Protein AF-A0A645FZ88-F1 (afdb_monomer)

pLDDT: mean 91.97, std 8.49, range [57.81, 98.81]

InterPro domains:
  IPR011055 Duplicated hybrid motif [G3DSA:2.70.70.10] (7-169)
  IPR011055 Duplicated hybrid motif [SSF51261] (38-166)
  IPR016047 M23ase, beta-sheet core domain [PF01551] (67-163)
  IPR050570 Bacterial cell wall metabolism enzyme [PTHR21666] (37-167)

Foldseek 3Di:
DPPVVVVVVVVVVVVVVVVLVVVLVVLVPDLVSLLFLFADQFPPAALVQWAAWFAWAQEPPPRDTDGQQFTKGADDFFTFTWRSHWFFFADWDAPFAADQGTKTWTDGPQQKIKIKTQFDFAPDDHGDTHGHGDGGTTFHRGYQFQHTIIGMWIDGNRDTDTVLVRHSSPDDPVSSVSSVCNNHVRRHDRD

Sequence (191 aa):
MTASKVKNAETLLVEQNTKIEAIKNVLRSNPTVKSIPSILPVKGLDVSQTGAGVGKRIHPFFKTSVEHTGLDLLASLGAQVVATADGVVQDITKTGDKGRGNVLTIAHQNGYITKYAHLGDILVRKGQPVKQGAIVARVGNSGLSFAPHLHYEVLHNGDIMDPVDYFFADLSPEEYREMKVIAMSSGQSLD

Structure (mmCIF, N/CA/C/O backbone):
data_AF-A0A645FZ88-F1
#
_entry.id   AF-A0A645FZ88-F1
#
loop_
_atom_site.group_PDB
_atom_site.id
_atom_site.type_symbol
_atom_site.label_atom_id
_atom_site.label_alt_id
_atom_site.label_comp_id
_atom_site.label_asym_id
_atom_site.label_entity_id
_atom_site.label_seq_id
_atom_site.pdbx_PDB_ins_code
_atom_site.Cartn_x
_atom_site.Cartn_y
_atom_site.Cartn_z
_atom_site.occupancy
_atom_site.B_iso_or_equiv
_atom_site.auth_seq_id
_atom_site.auth_comp_id
_atom_site.auth_asym_id
_atom_site.auth_atom_id
_atom_site.pdbx_PDB_model_num
ATOM 1 N N . MET A 1 1 ? 3.631 32.772 36.615 1.00 57.81 1 MET A N 1
ATOM 2 C CA . MET A 1 1 ? 2.604 32.827 35.540 1.00 57.81 1 MET A CA 1
ATOM 3 C C . MET A 1 1 ? 2.775 31.756 34.458 1.00 57.81 1 MET A C 1
ATOM 5 O O . MET A 1 1 ? 1.799 31.448 33.789 1.00 57.81 1 MET A O 1
ATOM 9 N N . THR A 1 2 ? 3.959 31.167 34.281 1.00 66.44 2 THR A N 1
ATOM 10 C CA . THR A 1 2 ? 4.267 30.178 33.230 1.00 66.44 2 THR A CA 1
ATOM 11 C C . THR A 1 2 ? 3.746 28.766 33.526 1.00 66.44 2 THR A C 1
ATOM 13 O O . THR A 1 2 ? 3.070 28.196 32.680 1.00 66.44 2 THR A O 1
ATOM 16 N N . ALA A 1 3 ? 3.936 28.234 34.738 1.00 68.44 3 ALA A N 1
ATOM 17 C CA . ALA A 1 3 ? 3.552 26.850 35.068 1.00 68.44 3 ALA A CA 1
ATOM 18 C C . ALA A 1 3 ? 2.036 26.558 34.968 1.00 68.44 3 ALA A C 1
ATOM 20 O O . ALA A 1 3 ? 1.636 25.500 34.498 1.00 68.44 3 ALA A O 1
ATOM 21 N N . SER A 1 4 ? 1.182 27.512 35.357 1.00 73.00 4 SER A N 1
ATOM 22 C CA . SER A 1 4 ? -0.283 27.349 35.287 1.00 73.00 4 SER A CA 1
ATOM 23 C C . SER A 1 4 ? -0.810 27.387 33.843 1.00 73.00 4 SER A C 1
ATOM 25 O O . SER A 1 4 ? -1.708 26.630 33.483 1.00 73.00 4 SER A O 1
ATOM 27 N N . LYS A 1 5 ? -0.192 28.202 32.973 1.00 75.06 5 LYS A N 1
ATOM 28 C CA . LYS A 1 5 ? -0.512 28.223 31.536 1.00 75.06 5 LYS A CA 1
ATOM 29 C C . LYS A 1 5 ? -0.100 26.924 30.841 1.00 75.06 5 LYS A C 1
ATOM 31 O O . LYS A 1 5 ? -0.868 26.424 30.028 1.00 75.06 5 LYS A O 1
ATOM 36 N N . VAL A 1 6 ? 1.065 26.373 31.194 1.00 77.69 6 VAL A N 1
ATOM 37 C CA . VAL A 1 6 ? 1.537 25.076 30.678 1.00 77.69 6 VAL A CA 1
ATOM 38 C C . VAL A 1 6 ? 0.597 23.950 31.114 1.00 77.69 6 VAL A C 1
ATOM 40 O O . VAL A 1 6 ? 0.096 23.229 30.263 1.00 77.69 6 VAL A O 1
ATOM 43 N N . LYS A 1 7 ? 0.235 23.878 32.401 1.00 79.06 7 LYS A N 1
ATOM 44 C CA . LYS A 1 7 ? -0.691 22.856 32.916 1.00 79.06 7 LYS A CA 1
ATOM 45 C C . LYS A 1 7 ? -2.085 22.926 32.277 1.00 79.06 7 LYS A C 1
ATOM 47 O O . LYS A 1 7 ? -2.692 21.897 31.983 1.00 79.06 7 LYS A O 1
ATOM 52 N N . ASN A 1 8 ? -2.591 24.136 32.025 1.00 84.56 8 ASN A N 1
ATOM 53 C CA . ASN A 1 8 ? -3.844 24.315 31.290 1.00 84.56 8 ASN A CA 1
ATOM 54 C C . ASN A 1 8 ? -3.715 23.849 29.833 1.00 84.56 8 ASN A C 1
ATOM 56 O O . ASN A 1 8 ? -4.608 23.162 29.350 1.00 84.56 8 ASN A O 1
ATOM 60 N N . ALA A 1 9 ? -2.613 24.173 29.149 1.00 79.62 9 ALA A N 1
ATOM 61 C CA . ALA A 1 9 ? -2.367 23.717 27.781 1.00 79.62 9 ALA A CA 1
ATOM 62 C C . ALA A 1 9 ? -2.253 22.185 27.687 1.00 79.62 9 ALA A C 1
ATOM 64 O O . ALA A 1 9 ? -2.857 21.590 26.801 1.00 79.62 9 ALA A O 1
ATOM 65 N N . GLU A 1 10 ? -1.560 21.543 28.631 1.00 84.31 10 GLU A N 1
ATOM 66 C CA . GLU A 1 10 ? -1.483 20.079 28.738 1.00 84.31 10 GLU A CA 1
ATOM 67 C C . GLU A 1 10 ? -2.869 19.458 28.939 1.00 84.31 10 GLU A C 1
ATOM 69 O O . GLU A 1 10 ? -3.223 18.491 28.271 1.00 84.31 10 GLU A O 1
ATOM 74 N N . THR A 1 11 ? -3.691 20.051 29.809 1.00 85.50 11 THR A N 1
ATOM 75 C CA . THR A 1 11 ? -5.058 19.573 30.067 1.00 85.50 11 THR A CA 1
ATOM 76 C C . THR A 1 11 ? -5.935 19.688 28.815 1.00 85.50 11 THR A C 1
ATOM 78 O O . THR A 1 11 ? -6.632 18.739 28.460 1.00 85.50 11 THR A O 1
ATOM 81 N N . LEU A 1 12 ? -5.857 20.820 28.105 1.00 83.56 12 LEU A N 1
ATOM 82 C CA . LEU A 1 12 ? -6.545 21.035 26.828 1.00 83.56 12 LEU A CA 1
ATOM 83 C C . LEU A 1 12 ? -6.092 20.036 25.754 1.00 83.56 12 LEU A C 1
ATOM 85 O O . LEU A 1 12 ? -6.932 19.512 25.024 1.00 83.56 12 LEU A O 1
ATOM 89 N N . LEU A 1 13 ? -4.792 19.742 25.676 1.00 81.50 13 LEU A N 1
ATOM 90 C CA . LEU A 1 13 ? -4.239 18.774 24.729 1.00 81.50 13 LEU A CA 1
ATOM 91 C C . LEU A 1 13 ? -4.740 17.351 25.020 1.00 81.50 13 LEU A C 1
ATOM 93 O O . LEU A 1 13 ? -5.161 16.645 24.106 1.00 81.50 13 LEU A O 1
ATOM 97 N N . VAL A 1 14 ? -4.759 16.944 26.293 1.00 83.88 14 VAL A N 1
ATOM 98 C CA . VAL A 1 14 ? -5.304 15.644 26.718 1.00 83.88 14 VAL A CA 1
ATOM 99 C C . VAL A 1 14 ? -6.791 15.535 26.369 1.00 83.88 14 VAL A C 1
ATOM 101 O O . VAL A 1 14 ? -7.229 14.514 25.832 1.00 83.88 14 VAL A O 1
ATOM 104 N N . GLU A 1 15 ? -7.573 16.588 26.613 1.00 83.50 15 GLU A N 1
ATOM 105 C CA . GLU A 1 15 ? -8.999 16.608 26.283 1.00 83.50 15 GLU A CA 1
ATOM 106 C C . GLU A 1 15 ? -9.238 16.527 24.764 1.00 83.50 15 GLU A C 1
ATOM 108 O O . GLU A 1 15 ? -10.113 15.788 24.307 1.00 83.50 15 GLU A O 1
ATOM 113 N N . GLN A 1 16 ? -8.432 17.234 23.964 1.00 82.19 16 GLN A N 1
ATOM 114 C CA . GLN A 1 16 ? -8.477 17.164 22.502 1.00 82.19 16 GLN A CA 1
ATOM 115 C C . GLN A 1 16 ? -8.132 15.767 21.980 1.00 82.19 16 GLN A C 1
ATOM 117 O O . GLN A 1 16 ? -8.892 15.221 21.179 1.00 82.19 16 GLN A O 1
ATOM 122 N N . ASN A 1 17 ? -7.051 15.156 22.468 1.00 81.75 17 ASN A N 1
ATOM 123 C CA . ASN A 1 17 ? -6.653 13.803 22.073 1.00 81.75 17 ASN A CA 1
ATOM 124 C C . ASN A 1 17 ? -7.740 12.776 22.418 1.00 81.75 17 ASN A C 1
ATOM 126 O O . ASN A 1 17 ? -8.059 11.909 21.608 1.00 81.75 17 ASN A O 1
ATOM 130 N N . THR A 1 18 ? -8.391 12.932 23.574 1.00 82.56 18 THR A N 1
ATOM 131 C CA . THR A 1 18 ? -9.506 12.065 23.984 1.00 82.56 18 THR A CA 1
ATOM 132 C C . THR A 1 18 ? -10.702 12.188 23.031 1.00 82.56 18 THR A C 1
ATOM 134 O O . THR A 1 18 ? -11.292 11.181 22.635 1.00 82.56 18 THR A O 1
ATOM 137 N N . LYS A 1 19 ? -11.048 13.412 22.605 1.00 82.50 19 LYS A N 1
ATOM 138 C CA . LYS A 1 19 ? -12.114 13.652 21.614 1.00 82.50 19 LYS A CA 1
ATOM 139 C C . LYS A 1 19 ? -11.762 13.069 20.243 1.00 82.50 19 LYS A C 1
ATOM 141 O O . LYS A 1 19 ? -12.632 12.484 19.602 1.00 82.50 19 LYS A O 1
ATOM 146 N N . ILE A 1 20 ? -10.506 13.190 19.810 1.00 81.00 20 ILE A N 1
ATOM 147 C CA . ILE A 1 20 ? -10.019 12.609 18.550 1.00 81.00 20 ILE A CA 1
ATOM 148 C C . ILE A 1 20 ? -10.151 11.086 18.575 1.00 81.00 20 ILE A C 1
ATOM 150 O O . ILE A 1 20 ? -10.697 10.513 17.635 1.00 81.00 20 ILE A O 1
ATOM 154 N N . GLU A 1 21 ? -9.733 10.428 19.655 1.00 79.88 21 GLU A N 1
ATOM 155 C CA . GLU A 1 21 ? -9.858 8.972 19.769 1.00 79.88 21 GLU A CA 1
ATOM 156 C C . GLU A 1 21 ? -11.321 8.510 19.795 1.00 79.88 21 GLU A C 1
ATOM 158 O O . GLU A 1 21 ? -11.672 7.517 19.154 1.00 79.88 21 GLU A O 1
ATOM 163 N N . ALA A 1 22 ? -12.217 9.260 20.444 1.00 76.00 22 ALA A N 1
ATOM 164 C CA . ALA A 1 22 ? -13.652 8.981 20.385 1.00 76.00 22 ALA A CA 1
ATOM 165 C C . ALA A 1 22 ? -14.196 9.067 18.945 1.00 76.00 22 ALA A C 1
ATOM 167 O O . ALA A 1 22 ? -14.918 8.169 18.507 1.00 76.00 22 ALA A O 1
ATOM 168 N N . ILE A 1 23 ? -13.804 10.095 18.184 1.00 77.19 23 ILE A N 1
ATOM 169 C CA . ILE A 1 23 ? -14.184 10.250 16.771 1.00 77.19 23 ILE A CA 1
ATOM 170 C C . ILE A 1 23 ? -13.623 9.099 15.933 1.00 77.19 23 ILE A C 1
ATOM 172 O O . ILE A 1 23 ? -14.374 8.481 15.180 1.00 77.19 23 ILE A O 1
ATOM 176 N N . LYS A 1 24 ? -12.341 8.749 16.094 1.00 74.44 24 LYS A N 1
ATOM 177 C CA . LYS A 1 24 ? -11.730 7.611 15.393 1.00 74.44 24 LYS A CA 1
ATOM 178 C C . LYS A 1 24 ? -12.480 6.313 15.669 1.00 74.44 24 LYS A C 1
ATOM 180 O O . LYS A 1 24 ? -12.722 5.547 14.744 1.00 74.44 24 LYS A O 1
ATOM 185 N N . ASN A 1 25 ? -12.905 6.070 16.906 1.00 73.44 25 ASN A N 1
ATOM 186 C CA . ASN A 1 25 ? -13.661 4.866 17.258 1.00 73.44 25 ASN A CA 1
ATOM 187 C C . ASN A 1 25 ? -15.059 4.834 16.620 1.00 73.44 25 ASN A C 1
ATOM 189 O O . ASN A 1 25 ? -15.491 3.787 16.126 1.00 73.44 25 ASN A O 1
ATOM 193 N N . VAL A 1 26 ? -15.751 5.975 16.557 1.00 72.12 26 VAL A N 1
ATOM 194 C CA . VAL A 1 26 ? -17.025 6.097 15.828 1.00 72.12 26 VAL A CA 1
ATOM 195 C C . VAL A 1 26 ? -16.818 5.876 14.327 1.00 72.12 26 VAL A C 1
ATOM 197 O O . VAL A 1 26 ? -17.586 5.153 13.697 1.00 72.12 26 VAL A O 1
ATOM 200 N N . LEU A 1 27 ? -15.746 6.424 13.752 1.00 71.31 27 LEU A N 1
ATOM 201 C CA . LEU A 1 27 ? -15.404 6.212 12.348 1.00 71.31 27 LEU A CA 1
ATOM 202 C C . LEU A 1 27 ? -15.089 4.734 12.075 1.00 71.31 27 LEU A C 1
ATOM 204 O O . LEU A 1 27 ? -15.717 4.139 11.211 1.00 71.31 27 LEU A O 1
ATOM 208 N N . ARG A 1 28 ? -14.223 4.088 12.864 1.00 69.62 28 ARG A N 1
ATOM 209 C CA . ARG A 1 28 ? -13.867 2.658 12.723 1.00 69.62 28 ARG A CA 1
ATOM 210 C C . ARG A 1 28 ? -15.072 1.710 12.836 1.00 69.62 28 ARG A C 1
ATOM 212 O O . ARG A 1 28 ? -15.062 0.625 12.251 1.00 69.62 28 ARG A O 1
ATOM 219 N N . SER A 1 29 ? -16.097 2.085 13.603 1.00 68.56 29 SER A N 1
ATOM 220 C CA . SER A 1 29 ? -17.327 1.293 13.767 1.00 68.56 29 SER A CA 1
ATOM 221 C C . SER A 1 29 ? -18.371 1.545 12.673 1.00 68.56 29 SER A C 1
ATOM 223 O O . SER A 1 29 ? -19.296 0.744 12.529 1.00 68.56 29 SER A O 1
ATOM 225 N N . ASN A 1 30 ? -18.204 2.586 11.853 1.00 71.56 30 ASN A N 1
ATOM 226 C CA . ASN A 1 30 ? -19.090 2.885 10.736 1.00 71.56 30 ASN A CA 1
ATOM 227 C C . ASN A 1 30 ? -18.755 1.994 9.513 1.00 71.56 30 ASN A C 1
ATOM 229 O O . ASN A 1 30 ? -17.635 2.056 8.998 1.00 71.56 30 ASN A O 1
ATOM 233 N N . PRO A 1 31 ? -19.708 1.191 8.996 1.00 66.12 31 PRO A N 1
ATOM 234 C CA . PRO A 1 31 ? -19.483 0.303 7.851 1.00 66.12 31 PRO A CA 1
ATOM 235 C C . PRO A 1 31 ? -18.962 1.025 6.603 1.00 66.12 31 PRO A C 1
ATOM 237 O O . PRO A 1 31 ? -18.145 0.474 5.870 1.00 66.12 31 PRO A O 1
ATOM 240 N N . THR A 1 32 ? -19.386 2.272 6.387 1.00 70.56 32 THR A N 1
ATOM 241 C CA . THR A 1 32 ? -18.959 3.087 5.246 1.00 70.56 32 THR A CA 1
ATOM 242 C C . THR A 1 32 ? -17.478 3.448 5.346 1.00 70.56 32 THR A C 1
ATOM 244 O O . THR A 1 32 ? -16.776 3.454 4.340 1.00 70.56 32 THR A O 1
ATOM 247 N N . VAL A 1 33 ? -16.954 3.669 6.553 1.00 75.25 33 VAL A N 1
ATOM 248 C CA . VAL A 1 33 ? -15.533 3.991 6.768 1.00 75.25 33 VAL A CA 1
ATOM 249 C C . VAL A 1 33 ? -14.647 2.763 6.581 1.00 75.25 33 VAL A C 1
ATOM 251 O O . VAL A 1 33 ? -13.535 2.896 6.085 1.00 75.25 33 VAL A O 1
ATOM 254 N N . LYS A 1 34 ? -15.146 1.554 6.871 1.00 80.81 34 LYS A N 1
ATOM 255 C CA . LYS A 1 34 ? -14.403 0.308 6.599 1.00 80.81 34 LYS A CA 1
ATOM 256 C C . LYS A 1 34 ? -14.143 0.056 5.113 1.00 80.81 34 LYS A C 1
ATOM 258 O O . LYS A 1 34 ? -13.317 -0.791 4.787 1.00 80.81 34 LYS A O 1
ATOM 263 N N . SER A 1 35 ? -14.833 0.772 4.223 1.00 81.50 35 SER A N 1
ATOM 264 C CA . SER A 1 35 ? -14.555 0.758 2.781 1.00 81.50 35 SER A CA 1
ATOM 265 C C . SER A 1 35 ? -13.483 1.759 2.340 1.00 81.50 35 SER A C 1
ATOM 267 O O . SER A 1 35 ? -12.995 1.664 1.217 1.00 81.50 35 SER A O 1
ATOM 269 N N . ILE A 1 36 ? -13.113 2.701 3.211 1.00 89.94 36 ILE A N 1
ATOM 270 C CA . ILE A 1 36 ? -12.073 3.698 2.957 1.00 89.94 36 ILE A CA 1
ATOM 271 C C . ILE A 1 36 ? -10.735 3.093 3.396 1.00 89.94 36 ILE A C 1
ATOM 273 O O . ILE A 1 36 ? -10.653 2.613 4.534 1.00 89.94 36 ILE A O 1
ATOM 277 N N . PRO A 1 37 ? -9.693 3.111 2.543 1.00 93.62 37 PRO A N 1
ATOM 278 C CA . PRO A 1 37 ? -8.395 2.493 2.819 1.00 93.62 37 PRO A CA 1
ATOM 279 C C . PRO A 1 37 ? -7.601 3.273 3.880 1.00 93.62 37 PRO A C 1
ATOM 281 O O . PRO A 1 37 ? -6.628 3.950 3.576 1.00 93.62 37 PRO A O 1
ATOM 284 N N . SER A 1 38 ? -8.059 3.206 5.129 1.00 91.25 38 SER A N 1
ATOM 285 C CA . SER A 1 38 ? -7.798 4.222 6.158 1.00 91.25 38 SER A CA 1
ATOM 286 C C . SER A 1 38 ? -6.721 3.870 7.187 1.00 91.25 38 SER A C 1
ATOM 288 O O . SER A 1 38 ? -6.394 4.685 8.051 1.00 91.25 38 SER A O 1
ATOM 290 N N . ILE A 1 39 ? -6.175 2.659 7.099 1.00 93.69 39 ILE A N 1
ATOM 291 C CA . ILE A 1 39 ? -5.107 2.145 7.966 1.00 93.69 39 ILE A CA 1
ATOM 292 C C . ILE A 1 39 ? -3.808 1.993 7.170 1.00 93.69 39 ILE A C 1
ATOM 294 O O . ILE A 1 39 ? -3.840 1.920 5.938 1.00 93.69 39 ILE A O 1
ATOM 298 N N . LEU A 1 40 ? -2.676 1.891 7.860 1.00 97.06 40 LEU A N 1
ATOM 299 C CA . LEU A 1 40 ? -1.388 1.638 7.226 1.00 97.06 40 LEU A CA 1
ATOM 300 C C . LEU A 1 40 ? -1.364 0.238 6.588 1.00 97.06 40 LEU A C 1
ATOM 302 O O . LEU A 1 40 ? -1.806 -0.740 7.199 1.00 97.06 40 LEU A O 1
ATOM 306 N N . PRO A 1 41 ? -0.821 0.097 5.366 1.00 98.06 41 PRO A N 1
ATOM 307 C CA . PRO A 1 41 ? -0.801 -1.179 4.654 1.00 98.06 41 PRO A CA 1
ATOM 308 C C . PRO A 1 41 ? 0.284 -2.139 5.162 1.00 98.06 41 PRO A C 1
ATOM 310 O O . PRO A 1 41 ? 0.266 -3.311 4.794 1.00 98.06 41 PRO A O 1
ATOM 313 N N . VAL A 1 42 ? 1.219 -1.679 6.002 1.00 98.19 42 VAL A N 1
ATOM 314 C CA . VAL A 1 42 ? 2.268 -2.500 6.625 1.00 98.19 42 VAL A CA 1
ATOM 315 C C . VAL A 1 42 ? 2.077 -2.488 8.137 1.00 98.19 42 VAL A C 1
ATOM 317 O O . VAL A 1 42 ? 2.016 -1.433 8.766 1.00 98.19 42 VAL A O 1
ATOM 320 N N . LYS A 1 43 ? 1.981 -3.674 8.740 1.00 96.31 43 LYS A N 1
ATOM 321 C CA . LYS A 1 43 ? 1.713 -3.801 10.175 1.00 96.31 43 LYS A CA 1
ATOM 322 C C . LYS A 1 43 ? 2.915 -3.342 11.006 1.00 96.31 43 LYS A C 1
ATOM 324 O O . LYS A 1 43 ? 3.999 -3.898 10.862 1.00 96.31 43 LYS A O 1
ATOM 329 N N . GLY A 1 44 ? 2.681 -2.411 11.933 1.00 94.12 44 GLY A N 1
ATOM 330 C CA . GLY A 1 44 ? 3.711 -1.907 12.849 1.00 94.12 44 GLY A CA 1
ATOM 331 C C . GLY A 1 44 ? 4.753 -1.011 12.177 1.00 94.12 44 GLY A C 1
ATOM 332 O O . GLY A 1 44 ? 5.874 -0.937 12.665 1.00 94.12 44 GLY A O 1
ATOM 333 N N . LEU A 1 45 ? 4.397 -0.393 11.048 1.00 95.81 45 LEU A N 1
ATOM 334 C CA . LEU A 1 45 ? 5.239 0.572 10.351 1.00 95.81 45 LEU A CA 1
ATOM 335 C C . LEU A 1 45 ? 5.408 1.844 11.195 1.00 95.81 45 LEU A C 1
ATOM 337 O O . LEU A 1 45 ? 4.419 2.420 11.645 1.00 95.81 45 LEU A O 1
ATOM 341 N N . ASP A 1 46 ? 6.650 2.284 11.359 1.00 95.75 46 ASP A N 1
ATOM 342 C CA . ASP A 1 46 ? 6.989 3.581 11.936 1.00 95.75 46 ASP A CA 1
ATOM 343 C C . ASP A 1 46 ? 6.948 4.684 10.864 1.00 95.75 46 ASP A C 1
ATOM 345 O O . ASP A 1 46 ? 7.297 4.456 9.704 1.00 95.75 46 ASP A O 1
ATOM 349 N N . VAL A 1 47 ? 6.544 5.899 11.238 1.00 94.62 47 VAL A N 1
ATOM 350 C CA . VAL A 1 47 ? 6.426 7.033 10.305 1.00 94.62 47 VAL A CA 1
ATOM 351 C C . VAL A 1 47 ? 7.754 7.370 9.624 1.00 94.62 47 VAL A C 1
ATOM 353 O O . VAL A 1 47 ? 7.759 7.729 8.444 1.00 94.62 47 VAL A O 1
ATOM 356 N N . SER A 1 48 ? 8.884 7.186 10.309 1.00 95.75 48 SER A N 1
ATOM 357 C CA . SER A 1 48 ? 10.224 7.398 9.745 1.00 95.75 48 SER A CA 1
ATOM 358 C C . SER A 1 48 ? 10.554 6.462 8.576 1.00 95.75 48 SER A C 1
ATOM 360 O O . SER A 1 48 ? 11.484 6.726 7.817 1.00 95.75 48 SER A O 1
ATOM 362 N N . GLN A 1 49 ? 9.777 5.390 8.391 1.00 96.88 49 GLN A N 1
ATOM 363 C CA . GLN A 1 49 ? 9.897 4.455 7.273 1.00 96.88 49 GLN A CA 1
ATOM 364 C C . GLN A 1 49 ? 9.117 4.897 6.025 1.00 96.88 49 GLN A C 1
ATOM 366 O O . GLN A 1 49 ? 9.035 4.155 5.045 1.00 96.88 49 GLN A O 1
ATOM 371 N N . THR A 1 50 ? 8.526 6.089 6.043 1.00 97.50 50 THR A N 1
ATOM 372 C CA . THR A 1 50 ? 7.868 6.677 4.874 1.00 97.50 50 THR A CA 1
ATOM 373 C C . THR A 1 50 ? 8.911 7.073 3.827 1.00 97.50 50 THR A C 1
ATOM 375 O O . THR A 1 50 ? 9.922 7.692 4.147 1.00 97.50 50 THR A O 1
ATOM 378 N N . GLY A 1 51 ? 8.672 6.714 2.570 1.00 97.00 51 GLY A N 1
ATOM 379 C CA . GLY A 1 51 ? 9.462 7.115 1.408 1.00 97.00 51 GLY A CA 1
ATOM 380 C C . GLY A 1 51 ? 8.733 8.146 0.548 1.00 97.00 51 GLY A C 1
ATOM 381 O O . GLY A 1 51 ? 7.961 8.961 1.048 1.00 97.00 51 GLY A O 1
ATOM 382 N N . ALA A 1 52 ? 8.987 8.138 -0.761 1.00 96.81 52 ALA A N 1
ATOM 383 C CA . ALA A 1 52 ? 8.377 9.089 -1.686 1.00 96.81 52 ALA A CA 1
ATOM 384 C C . ALA A 1 52 ? 6.867 8.869 -1.845 1.00 96.81 52 ALA A C 1
ATOM 386 O O . ALA A 1 52 ? 6.415 7.748 -2.057 1.00 96.81 52 ALA A O 1
ATOM 387 N N . GLY A 1 53 ? 6.097 9.959 -1.782 1.00 96.44 53 GLY A N 1
ATOM 388 C CA . GLY A 1 53 ? 4.676 9.977 -2.145 1.00 96.44 53 GLY A CA 1
ATOM 389 C C . GLY A 1 53 ? 4.431 10.209 -3.639 1.00 96.44 53 GLY A C 1
ATOM 390 O O . GLY A 1 53 ? 5.358 10.176 -4.455 1.00 96.44 53 GLY A O 1
ATOM 391 N N . VAL A 1 54 ? 3.178 10.509 -3.983 1.00 96.88 54 VAL A N 1
ATOM 392 C CA . VAL A 1 54 ? 2.722 10.707 -5.367 1.00 96.88 54 VAL A CA 1
ATOM 393 C C . VAL A 1 54 ? 3.365 11.945 -6.013 1.00 96.88 54 VAL A C 1
ATOM 395 O O . VAL A 1 54 ? 3.682 12.946 -5.355 1.00 96.88 54 VAL A O 1
ATOM 398 N N . GLY A 1 55 ? 3.552 11.894 -7.332 1.00 95.62 55 GLY A N 1
ATOM 399 C CA . GLY A 1 55 ? 3.990 13.002 -8.177 1.00 95.62 55 GLY A CA 1
ATOM 400 C C . GLY A 1 55 ? 5.314 12.728 -8.886 1.00 95.62 55 GLY A C 1
ATOM 401 O O . GLY A 1 55 ? 5.863 11.630 -8.844 1.00 95.62 55 GLY A O 1
ATOM 402 N N . LYS A 1 56 ? 5.894 13.761 -9.502 1.00 96.38 56 LYS A N 1
ATOM 403 C CA . LYS A 1 56 ? 7.210 13.641 -10.147 1.00 96.38 56 LYS A CA 1
ATOM 404 C C . LYS A 1 56 ? 8.296 13.309 -9.127 1.00 96.38 56 LYS A C 1
ATOM 406 O O . LYS A 1 56 ? 8.523 14.089 -8.200 1.00 96.38 56 LYS A O 1
ATOM 411 N N . ARG A 1 57 ? 8.980 12.182 -9.314 1.00 96.62 57 ARG A N 1
ATOM 412 C CA . ARG A 1 57 ? 10.108 11.718 -8.494 1.00 96.62 57 ARG A CA 1
ATOM 413 C C . ARG A 1 57 ? 11.271 11.288 -9.377 1.00 96.62 57 ARG A C 1
ATOM 415 O O . ARG A 1 57 ? 11.117 11.097 -10.582 1.00 96.62 57 ARG A O 1
ATOM 422 N N . ILE A 1 58 ? 12.459 11.215 -8.792 1.00 96.81 58 ILE A N 1
ATOM 423 C CA . ILE A 1 58 ? 13.649 10.706 -9.467 1.00 96.81 58 ILE A CA 1
ATOM 424 C C . ILE A 1 58 ? 13.646 9.182 -9.385 1.00 96.81 58 ILE A C 1
ATOM 426 O O . ILE A 1 58 ? 13.641 8.628 -8.291 1.00 96.81 58 ILE A O 1
ATOM 430 N N . HIS A 1 59 ? 13.714 8.526 -10.540 1.00 94.81 59 HIS A N 1
ATOM 431 C CA . HIS A 1 59 ? 13.837 7.078 -10.646 1.00 94.81 59 HIS A CA 1
ATOM 432 C C . HIS A 1 59 ? 15.181 6.619 -10.040 1.00 94.81 59 HIS A C 1
ATOM 434 O O . HIS A 1 59 ? 16.235 7.159 -10.411 1.00 94.81 59 HIS A O 1
ATOM 440 N N . PRO A 1 60 ? 15.211 5.599 -9.165 1.00 93.75 60 PRO A N 1
ATOM 441 C CA . PRO A 1 60 ? 16.390 5.228 -8.387 1.00 93.75 60 PRO A CA 1
ATOM 442 C C . PRO A 1 60 ? 17.536 4.696 -9.251 1.00 93.75 60 PRO A C 1
ATOM 444 O O . PRO A 1 60 ? 18.695 4.993 -8.961 1.00 93.75 60 PRO A O 1
ATOM 447 N N . PHE A 1 61 ? 17.237 3.971 -10.331 1.00 91.88 61 PHE A N 1
ATOM 448 C CA . PHE A 1 61 ? 18.245 3.429 -11.251 1.00 91.88 61 PHE A CA 1
ATOM 449 C C . PHE A 1 61 ? 18.658 4.401 -12.364 1.00 91.88 61 PHE A C 1
ATOM 451 O O . PHE A 1 61 ? 19.846 4.651 -12.552 1.00 91.88 61 PHE A O 1
ATOM 458 N N . PHE A 1 62 ? 17.695 4.972 -13.094 1.00 93.00 62 PHE A N 1
ATOM 459 C CA . PHE A 1 62 ? 17.986 5.787 -14.282 1.00 93.00 62 PHE A CA 1
ATOM 460 C C . PHE A 1 62 ? 18.254 7.263 -13.978 1.00 93.00 62 PHE A C 1
ATOM 462 O O . PHE A 1 62 ? 18.710 7.989 -14.858 1.00 93.00 62 PHE A O 1
ATOM 469 N N . LYS A 1 63 ? 17.980 7.712 -12.746 1.00 95.31 63 LYS A N 1
ATOM 470 C CA . LYS A 1 63 ? 18.144 9.106 -12.299 1.00 95.31 63 LYS A CA 1
ATOM 471 C C . LYS A 1 63 ? 17.386 10.124 -13.161 1.00 95.31 63 LYS A C 1
ATOM 473 O O . LYS A 1 63 ? 17.758 11.292 -13.240 1.00 95.31 63 LYS A O 1
ATOM 478 N N . THR A 1 64 ? 16.299 9.685 -13.786 1.00 95.38 64 THR A N 1
ATOM 479 C CA . THR A 1 64 ? 15.384 10.507 -14.579 1.00 95.38 64 THR A CA 1
ATOM 480 C C . THR A 1 64 ? 14.148 10.871 -13.767 1.00 95.38 64 THR A C 1
ATOM 482 O O . THR A 1 64 ? 13.789 10.171 -12.824 1.00 95.38 64 THR A O 1
ATOM 485 N N . SER A 1 65 ? 13.477 11.965 -14.128 1.00 95.69 65 SER A N 1
ATOM 486 C CA . SER A 1 65 ? 12.179 12.298 -13.536 1.00 95.69 65 SER A CA 1
ATOM 487 C C . SER A 1 65 ? 11.085 11.418 -14.144 1.00 95.69 65 SER A C 1
ATOM 489 O O . SER A 1 65 ? 10.923 11.392 -15.364 1.00 95.69 65 SER A O 1
ATOM 491 N N . VAL A 1 66 ? 10.340 10.717 -13.292 1.00 94.50 66 VAL A N 1
ATOM 492 C CA . VAL A 1 66 ? 9.212 9.846 -13.644 1.00 94.50 66 VAL A CA 1
ATOM 493 C C . VAL A 1 66 ? 8.004 10.169 -12.769 1.00 94.50 66 VAL A C 1
ATOM 495 O O . VAL A 1 66 ? 8.144 10.776 -11.706 1.00 94.50 66 VAL A O 1
ATOM 498 N N . GLU A 1 67 ? 6.813 9.795 -13.229 1.00 95.94 67 GLU A N 1
ATOM 499 C CA . GLU A 1 67 ? 5.590 9.945 -12.441 1.00 95.94 67 GLU A CA 1
ATOM 500 C C . GLU A 1 67 ? 5.476 8.791 -11.439 1.00 95.94 67 GLU A C 1
ATOM 502 O O . GLU A 1 67 ? 5.393 7.629 -11.838 1.00 95.94 67 GLU A O 1
ATOM 507 N N . HIS A 1 68 ? 5.477 9.115 -10.148 1.00 96.81 68 HIS A N 1
ATOM 508 C CA . HIS A 1 68 ? 5.301 8.163 -9.061 1.00 96.81 68 HIS A CA 1
ATOM 509 C C . HIS A 1 68 ? 3.833 8.152 -8.625 1.00 96.81 68 HIS A C 1
ATOM 511 O O . HIS A 1 68 ? 3.280 9.189 -8.264 1.00 96.81 68 HIS A O 1
ATOM 517 N N . THR A 1 69 ? 3.176 6.994 -8.691 1.00 97.12 69 THR A N 1
ATOM 518 C CA . THR A 1 69 ? 1.706 6.888 -8.577 1.00 97.12 69 THR A CA 1
ATOM 519 C C . THR A 1 69 ? 1.219 6.370 -7.230 1.00 97.12 69 THR A C 1
ATOM 521 O O . THR A 1 69 ? 0.037 6.065 -7.079 1.00 97.12 69 THR A O 1
ATOM 524 N N . GLY A 1 70 ? 2.115 6.267 -6.253 1.00 97.12 70 GLY A N 1
ATOM 525 C CA . GLY A 1 70 ? 1.807 5.734 -4.937 1.00 97.12 70 GLY A CA 1
ATOM 526 C C . GLY A 1 70 ? 2.713 6.301 -3.857 1.00 97.12 70 GLY A C 1
ATOM 527 O O . GLY A 1 70 ? 3.341 7.348 -4.022 1.00 97.12 70 GLY A O 1
ATOM 528 N N . LEU A 1 71 ? 2.746 5.588 -2.741 1.00 98.12 71 LEU A N 1
ATOM 529 C CA . LEU A 1 71 ? 3.596 5.859 -1.599 1.00 98.12 71 LEU A CA 1
ATOM 530 C C . LEU A 1 71 ? 4.529 4.675 -1.372 1.00 98.12 71 LEU A C 1
ATOM 532 O O . LEU A 1 71 ? 4.068 3.539 -1.227 1.00 98.12 71 LEU A O 1
ATOM 536 N N . ASP A 1 72 ? 5.818 4.967 -1.275 1.00 98.19 72 ASP A N 1
ATOM 537 C CA . ASP A 1 72 ? 6.822 3.977 -0.917 1.00 98.19 72 ASP A CA 1
ATOM 538 C C . ASP A 1 72 ? 6.932 3.877 0.602 1.00 98.19 72 ASP A C 1
ATOM 540 O O . ASP A 1 72 ? 7.080 4.883 1.295 1.00 98.19 72 ASP A O 1
ATOM 544 N N . LEU A 1 73 ? 6.875 2.660 1.133 1.00 98.25 73 LEU A N 1
ATOM 545 C CA . LEU A 1 73 ? 6.964 2.382 2.564 1.00 98.25 73 LEU A CA 1
ATOM 546 C C . LEU A 1 73 ? 8.084 1.375 2.810 1.00 98.25 73 LEU A C 1
ATOM 548 O O . LEU A 1 73 ? 7.971 0.201 2.445 1.00 98.25 73 LEU A O 1
ATOM 552 N N . LEU A 1 74 ? 9.175 1.828 3.424 1.00 97.94 74 LEU A N 1
ATOM 553 C CA . LEU A 1 74 ? 10.334 0.991 3.706 1.00 97.94 74 LEU A CA 1
ATOM 554 C C . LEU A 1 74 ? 9.965 -0.060 4.749 1.00 97.94 74 LEU A C 1
ATOM 556 O O . LEU A 1 74 ? 9.511 0.256 5.845 1.00 97.94 74 LEU A O 1
ATOM 560 N N . ALA A 1 75 ? 10.195 -1.330 4.443 1.00 97.50 75 ALA A N 1
ATOM 561 C CA . ALA A 1 75 ? 9.877 -2.408 5.364 1.00 97.50 75 ALA A CA 1
ATOM 562 C C . ALA A 1 75 ? 10.745 -3.629 5.080 1.00 97.50 75 ALA A C 1
ATOM 564 O O . ALA A 1 75 ? 11.067 -3.939 3.935 1.00 97.50 75 ALA A O 1
ATOM 565 N N . SER A 1 76 ? 11.115 -4.347 6.138 1.00 97.56 76 SER A N 1
ATOM 566 C CA . SER A 1 76 ? 11.935 -5.550 6.015 1.00 97.56 76 SER A CA 1
ATOM 567 C C . SER A 1 76 ? 11.264 -6.607 5.138 1.00 97.56 76 SER A C 1
ATOM 569 O O . SER A 1 76 ? 10.043 -6.779 5.165 1.00 97.56 76 SER A O 1
ATOM 571 N N . LEU A 1 77 ? 12.080 -7.379 4.416 1.00 97.56 77 LEU A N 1
ATOM 572 C CA . LEU A 1 77 ? 11.613 -8.538 3.657 1.00 97.56 77 LEU A CA 1
ATOM 573 C C . LEU A 1 77 ? 10.752 -9.449 4.551 1.00 97.56 77 LEU A C 1
ATOM 575 O O . LEU A 1 77 ? 11.143 -9.801 5.664 1.00 97.56 77 LEU A O 1
ATOM 579 N N . GLY A 1 78 ? 9.574 -9.835 4.068 1.00 98.06 78 GLY A N 1
ATOM 580 C CA . GLY A 1 78 ? 8.649 -10.693 4.800 1.00 98.06 78 GLY A CA 1
ATOM 581 C C . GLY A 1 78 ? 7.722 -9.967 5.782 1.00 98.06 78 GLY A C 1
ATOM 582 O O . GLY A 1 78 ? 6.866 -10.640 6.371 1.00 98.06 78 GLY A O 1
ATOM 583 N N . ALA A 1 79 ? 7.856 -8.643 5.959 1.00 98.50 79 ALA A N 1
ATOM 584 C CA . ALA A 1 79 ? 6.959 -7.844 6.795 1.00 98.50 79 ALA A CA 1
ATOM 585 C C . ALA A 1 79 ? 5.498 -8.002 6.350 1.00 98.50 79 ALA A C 1
ATOM 587 O O . ALA A 1 79 ? 5.204 -8.175 5.167 1.00 98.50 79 ALA A O 1
ATOM 588 N N . GLN A 1 80 ? 4.574 -7.987 7.311 1.00 98.69 80 GLN A N 1
ATOM 589 C CA . GLN A 1 80 ? 3.166 -8.293 7.058 1.00 98.69 80 GLN A CA 1
ATOM 590 C C . GLN A 1 80 ? 2.467 -7.121 6.362 1.00 98.69 80 GLN A C 1
ATOM 592 O O . GLN A 1 80 ? 2.412 -6.021 6.912 1.00 98.69 80 GLN A O 1
ATOM 597 N N . VAL A 1 81 ? 1.887 -7.393 5.192 1.00 98.81 81 VAL A N 1
ATOM 598 C CA . VAL A 1 81 ? 1.052 -6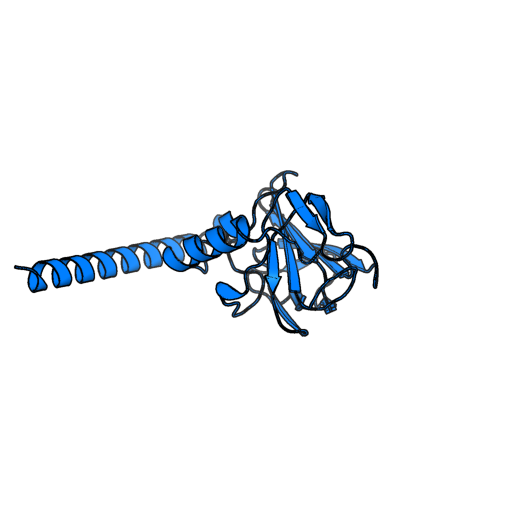.451 4.438 1.00 98.81 81 VAL A CA 1
ATOM 599 C C . VAL A 1 81 ? -0.415 -6.773 4.696 1.00 98.81 81 VAL A C 1
ATOM 601 O O . VAL A 1 81 ? -0.827 -7.937 4.601 1.00 98.81 81 VAL A O 1
ATOM 604 N N . VAL A 1 82 ? -1.205 -5.753 5.016 1.00 98.62 82 VAL A N 1
ATOM 605 C CA . VAL A 1 82 ? -2.622 -5.881 5.369 1.00 98.62 82 VAL A CA 1
ATOM 606 C C . VAL A 1 82 ? -3.536 -5.188 4.360 1.00 98.62 82 VAL A C 1
ATOM 608 O O . VAL A 1 82 ? -3.167 -4.189 3.745 1.00 98.62 82 VAL A O 1
ATOM 611 N N . ALA A 1 83 ? -4.757 -5.705 4.207 1.00 98.31 83 ALA A N 1
ATOM 612 C CA . ALA A 1 83 ? -5.807 -5.005 3.476 1.00 98.31 83 ALA A CA 1
ATOM 613 C C . ALA A 1 83 ? -6.200 -3.734 4.241 1.00 98.31 83 ALA A C 1
ATOM 615 O O . ALA A 1 83 ? -6.552 -3.802 5.418 1.00 98.31 83 ALA A O 1
ATOM 616 N N . THR A 1 84 ? -6.173 -2.579 3.584 1.00 97.38 84 THR A N 1
ATOM 617 C CA . THR A 1 84 ? -6.416 -1.279 4.236 1.00 97.38 84 THR A CA 1
ATOM 618 C C . THR A 1 84 ? -7.898 -0.930 4.350 1.00 97.38 84 THR A C 1
ATOM 620 O O . THR A 1 84 ? -8.266 -0.012 5.082 1.00 97.38 84 THR A O 1
ATOM 623 N N . ALA A 1 85 ? -8.757 -1.702 3.684 1.00 96.25 85 ALA A N 1
ATOM 624 C CA . ALA A 1 85 ? -10.211 -1.643 3.755 1.00 96.25 85 ALA A CA 1
ATOM 625 C C . ALA A 1 85 ? -10.825 -3.025 3.468 1.00 96.25 85 ALA A C 1
ATOM 627 O O . ALA A 1 85 ? -10.178 -3.910 2.898 1.00 96.25 85 ALA A O 1
ATOM 628 N N . ASP A 1 86 ? -12.094 -3.201 3.833 1.00 96.25 86 ASP A N 1
ATOM 629 C CA . ASP A 1 86 ? -12.903 -4.343 3.406 1.00 96.25 86 ASP A CA 1
ATOM 630 C C . ASP A 1 86 ? -13.009 -4.359 1.874 1.00 96.25 86 ASP A C 1
ATOM 632 O O . ASP A 1 86 ? -13.192 -3.320 1.236 1.00 96.25 86 ASP A O 1
ATOM 636 N N . GLY A 1 87 ? -12.907 -5.535 1.260 1.00 97.19 87 GLY A N 1
ATOM 637 C CA . GLY A 1 87 ? -12.926 -5.628 -0.196 1.00 97.19 87 GLY A CA 1
ATOM 638 C C . GLY A 1 87 ? -12.875 -7.049 -0.728 1.00 97.19 87 GLY A C 1
ATOM 639 O O . GLY A 1 87 ? -13.048 -8.026 0.003 1.00 97.19 87 GLY A O 1
ATOM 640 N N . VAL A 1 88 ? -12.632 -7.156 -2.029 1.00 98.44 88 VAL A N 1
ATOM 641 C CA . VAL A 1 88 ? -12.446 -8.416 -2.748 1.00 98.44 88 VAL A CA 1
ATOM 642 C C . VAL A 1 88 ? -11.178 -8.312 -3.580 1.00 98.44 88 VAL A C 1
ATOM 644 O O . VAL A 1 88 ? -10.945 -7.307 -4.252 1.00 98.44 88 VAL A O 1
ATOM 647 N N . VAL A 1 89 ? -10.354 -9.357 -3.551 1.00 98.75 89 VAL A N 1
ATOM 648 C CA . VAL A 1 89 ? -9.153 -9.437 -4.387 1.00 98.75 89 VAL A CA 1
ATOM 649 C C . VAL A 1 89 ? -9.570 -9.413 -5.855 1.00 98.75 89 VAL A C 1
ATOM 651 O O . VAL A 1 89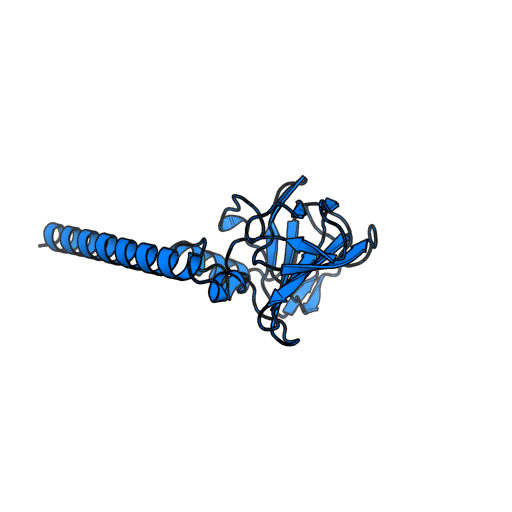 ? -10.130 -10.385 -6.368 1.00 98.75 89 VAL A O 1
ATOM 654 N N . GLN A 1 90 ? -9.299 -8.301 -6.526 1.00 98.44 90 GLN A N 1
ATOM 655 C CA . GLN A 1 90 ? -9.676 -8.086 -7.916 1.00 98.44 90 GLN A CA 1
ATOM 656 C C . GLN A 1 90 ? -8.702 -8.791 -8.853 1.00 98.44 90 GLN A C 1
ATOM 658 O O . GLN A 1 90 ? -9.128 -9.449 -9.803 1.00 98.44 90 GLN A O 1
ATOM 663 N N . ASP A 1 91 ? -7.402 -8.677 -8.579 1.00 98.38 91 ASP A N 1
ATOM 664 C CA . ASP A 1 91 ? -6.370 -9.260 -9.425 1.00 98.38 91 ASP A CA 1
ATOM 665 C C . ASP A 1 91 ? -5.062 -9.533 -8.674 1.00 98.38 91 ASP A C 1
ATOM 667 O O . ASP A 1 91 ? -4.779 -8.936 -7.633 1.00 98.38 91 ASP A O 1
ATOM 671 N N . ILE A 1 92 ? -4.275 -10.463 -9.216 1.00 98.00 92 ILE A N 1
ATOM 672 C CA . ILE A 1 92 ? -2.919 -10.774 -8.769 1.00 98.00 92 ILE A CA 1
ATOM 673 C C . ILE A 1 92 ? -2.048 -10.882 -10.015 1.00 98.00 92 ILE A C 1
ATOM 675 O O . ILE A 1 92 ? -2.236 -11.782 -10.834 1.00 98.00 92 ILE A O 1
ATOM 679 N N . THR A 1 93 ? -1.059 -10.006 -10.114 1.00 96.69 93 THR A N 1
ATOM 680 C CA . THR A 1 93 ? -0.078 -9.994 -11.196 1.00 96.69 93 THR A CA 1
ATOM 681 C C . THR A 1 93 ? 1.282 -10.414 -10.646 1.00 96.69 93 THR A C 1
ATOM 683 O O . THR A 1 93 ? 1.679 -9.984 -9.567 1.00 96.69 93 THR A O 1
ATOM 686 N N . LYS A 1 94 ? 2.003 -11.276 -11.369 1.00 94.12 94 LYS A N 1
ATOM 687 C CA . LYS A 1 94 ? 3.355 -11.725 -11.004 1.00 94.12 94 LYS A CA 1
ATOM 688 C C . LYS A 1 94 ? 4.274 -11.588 -12.211 1.00 94.12 94 LYS A C 1
ATOM 690 O O . LYS A 1 94 ? 4.221 -12.422 -13.112 1.00 94.12 94 LYS A O 1
ATOM 695 N N . THR A 1 95 ? 5.090 -10.537 -12.249 1.00 86.94 95 THR A N 1
ATOM 696 C CA . THR A 1 95 ? 6.005 -10.265 -13.376 1.00 86.94 95 THR A CA 1
ATOM 697 C C . THR A 1 95 ? 7.467 -10.607 -13.087 1.00 86.94 95 THR A C 1
ATOM 699 O O . THR A 1 95 ? 8.324 -10.344 -13.932 1.00 86.94 95 THR A O 1
ATOM 702 N N . GLY A 1 96 ? 7.770 -11.212 -11.931 1.00 83.88 96 GLY A N 1
ATOM 703 C CA . GLY A 1 96 ? 9.146 -11.516 -11.523 1.00 83.88 96 GLY A CA 1
ATOM 704 C C . GLY A 1 96 ? 9.950 -10.234 -11.307 1.00 83.88 96 GLY A C 1
ATOM 705 O O . GLY A 1 96 ? 9.507 -9.358 -10.570 1.00 83.88 96 GLY A O 1
ATOM 706 N N . ASP A 1 97 ? 11.088 -10.095 -11.989 1.00 80.88 97 ASP A N 1
ATOM 707 C CA . ASP A 1 97 ? 12.043 -8.985 -11.806 1.00 80.88 97 ASP A CA 1
ATOM 708 C C . ASP A 1 97 ? 11.770 -7.769 -12.715 1.00 80.88 97 ASP A C 1
ATOM 710 O O . ASP A 1 97 ? 12.651 -6.955 -12.979 1.00 80.88 97 ASP A O 1
ATOM 714 N N . LYS A 1 98 ? 10.549 -7.642 -13.253 1.00 85.88 98 LYS A N 1
ATOM 715 C CA . LYS A 1 98 ? 10.170 -6.551 -14.168 1.00 85.88 98 LYS A CA 1
ATOM 716 C C . LYS A 1 98 ? 9.127 -5.625 -13.557 1.00 85.88 98 LYS A C 1
ATOM 718 O O . LYS A 1 98 ? 8.142 -6.100 -12.989 1.00 85.88 98 LYS A O 1
ATOM 723 N N . GLY A 1 99 ? 9.287 -4.319 -13.785 1.00 90.62 99 GLY A N 1
ATOM 724 C CA . GLY A 1 99 ? 8.322 -3.291 -13.382 1.00 90.62 99 GLY A CA 1
ATOM 725 C C . GLY A 1 99 ? 7.982 -3.391 -11.895 1.00 90.62 99 GLY A C 1
ATOM 726 O O . GLY A 1 99 ? 8.878 -3.529 -11.073 1.00 90.62 99 GLY A O 1
ATOM 727 N N . ARG A 1 100 ? 6.688 -3.426 -11.564 1.00 93.88 100 ARG A N 1
ATOM 728 C CA . ARG A 1 100 ? 6.180 -3.519 -10.181 1.00 93.88 100 ARG A CA 1
ATOM 729 C C . ARG A 1 100 ? 6.316 -4.889 -9.501 1.00 93.88 100 ARG A C 1
ATOM 731 O O . ARG A 1 100 ? 5.871 -5.067 -8.368 1.00 93.88 100 ARG A O 1
ATOM 738 N N . GLY A 1 101 ? 6.883 -5.877 -10.191 1.00 96.06 101 GLY A N 1
ATOM 739 C CA . GLY A 1 101 ? 7.048 -7.229 -9.667 1.00 96.06 101 GLY A CA 1
ATOM 740 C C . GLY A 1 101 ? 5.718 -7.917 -9.356 1.00 96.06 101 GLY A C 1
ATOM 741 O O . GLY A 1 101 ? 4.817 -8.003 -10.193 1.00 96.06 101 GLY A O 1
ATOM 742 N N . ASN A 1 102 ? 5.594 -8.460 -8.149 1.00 97.56 102 ASN A N 1
ATOM 743 C CA . ASN A 1 102 ? 4.349 -9.073 -7.704 1.00 97.56 102 ASN A CA 1
ATOM 744 C C . ASN A 1 102 ? 3.403 -8.003 -7.158 1.00 97.56 102 ASN A C 1
ATOM 746 O O . ASN A 1 102 ? 3.732 -7.311 -6.194 1.00 97.56 102 ASN A O 1
ATOM 750 N N . VAL A 1 103 ? 2.210 -7.920 -7.746 1.00 98.38 103 VAL A N 1
ATOM 751 C CA . VAL A 1 103 ? 1.194 -6.926 -7.411 1.00 98.38 103 VAL A CA 1
ATOM 752 C C . VAL A 1 103 ? -0.099 -7.608 -6.989 1.00 98.38 103 VAL A C 1
ATOM 754 O O . VAL A 1 103 ? -0.654 -8.430 -7.722 1.00 98.38 103 VAL A O 1
ATOM 757 N N . LEU A 1 104 ? -0.607 -7.233 -5.821 1.00 98.75 104 LEU A N 1
ATOM 758 C CA . LEU A 1 104 ? -1.956 -7.553 -5.366 1.00 98.75 104 LEU A CA 1
ATOM 759 C C . LEU A 1 104 ? -2.851 -6.331 -5.590 1.00 98.75 104 LEU A C 1
ATOM 761 O O . LEU A 1 104 ? -2.493 -5.233 -5.176 1.00 98.75 104 LEU A O 1
ATOM 765 N N . THR A 1 105 ? -4.010 -6.522 -6.219 1.00 98.75 105 THR A N 1
ATOM 766 C CA . THR A 1 105 ? -5.022 -5.470 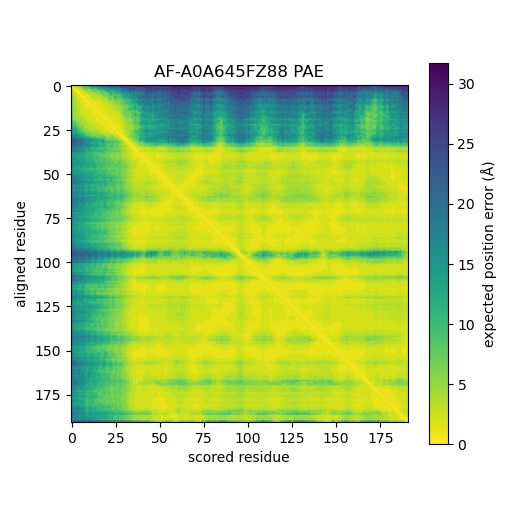-6.400 1.00 98.75 105 THR A CA 1
ATOM 767 C C . THR A 1 105 ? -6.306 -5.859 -5.682 1.00 98.75 105 THR A C 1
ATOM 769 O O . THR A 1 105 ? -6.855 -6.942 -5.914 1.00 98.75 105 THR A O 1
ATOM 772 N N . ILE A 1 106 ? -6.805 -4.976 -4.820 1.00 98.75 106 ILE A N 1
ATOM 773 C CA . ILE A 1 106 ? -8.032 -5.186 -4.048 1.00 98.75 106 ILE A CA 1
ATOM 774 C C . ILE A 1 106 ? -9.035 -4.103 -4.434 1.00 98.75 106 ILE A C 1
ATOM 776 O O . ILE A 1 106 ? -8.732 -2.914 -4.379 1.00 98.75 106 ILE A O 1
ATOM 780 N N . ALA A 1 107 ? -10.232 -4.528 -4.835 1.00 98.31 107 ALA A N 1
ATOM 781 C CA . ALA A 1 107 ? -11.354 -3.633 -5.070 1.00 98.31 107 ALA A CA 1
ATOM 782 C C . ALA A 1 107 ? -12.190 -3.522 -3.794 1.00 98.31 107 ALA A C 1
ATOM 784 O O . ALA A 1 107 ? -12.549 -4.529 -3.176 1.00 98.31 107 ALA A O 1
ATOM 785 N N . HIS A 1 108 ? -12.515 -2.294 -3.422 1.00 97.12 108 HIS A N 1
ATOM 786 C CA . HIS A 1 108 ? -13.304 -1.959 -2.246 1.00 97.12 108 HIS A CA 1
ATOM 787 C C . HIS A 1 108 ? -14.655 -1.370 -2.672 1.00 97.12 108 HIS A C 1
ATOM 789 O O . HIS A 1 108 ? -14.937 -1.172 -3.856 1.00 97.12 108 HIS A O 1
ATOM 795 N N . GLN A 1 109 ? -15.529 -1.104 -1.702 1.00 91.50 109 GLN A N 1
ATOM 796 C CA . GLN A 1 109 ? -16.781 -0.399 -1.986 1.00 91.50 109 GLN A CA 1
ATOM 797 C C . GLN A 1 109 ? -16.513 1.077 -2.325 1.00 91.50 109 GLN A C 1
ATOM 799 O O . GLN A 1 109 ? -15.414 1.589 -2.123 1.00 91.50 109 GLN A O 1
ATOM 804 N N . ASN A 1 110 ? -17.532 1.769 -2.838 1.00 89.25 110 ASN A N 1
ATOM 805 C CA . ASN A 1 110 ? -17.481 3.205 -3.144 1.00 89.25 110 ASN A CA 1
ATOM 806 C C .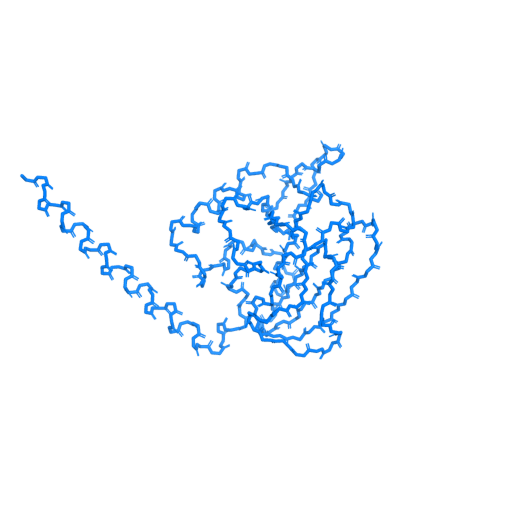 ASN A 1 110 ? -16.376 3.605 -4.143 1.00 89.25 110 ASN A C 1
ATOM 808 O O . ASN A 1 110 ? -15.887 4.726 -4.097 1.00 89.25 110 ASN A O 1
ATOM 812 N N . GLY A 1 111 ? -15.982 2.696 -5.041 1.00 91.94 111 GLY A N 1
ATOM 813 C CA . GLY A 1 111 ? -15.060 3.002 -6.140 1.00 91.94 111 GLY A CA 1
ATOM 814 C C . GLY A 1 111 ? -13.580 3.059 -5.757 1.00 91.94 111 GLY A C 1
ATOM 815 O O . GLY A 1 111 ? -12.767 3.475 -6.582 1.00 91.94 111 GLY A O 1
ATOM 816 N N . TYR A 1 112 ? -13.218 2.640 -4.540 1.00 97.19 112 TYR A N 1
ATOM 817 C CA . TYR A 1 112 ? -11.821 2.541 -4.122 1.00 97.19 112 TYR A CA 1
ATOM 818 C C . TYR A 1 112 ? -11.152 1.267 -4.646 1.00 97.19 112 TYR A C 1
ATOM 820 O O . TYR A 1 112 ? -11.723 0.174 -4.603 1.00 97.19 112 TYR A O 1
ATOM 828 N N . ILE A 1 113 ? -9.904 1.397 -5.084 1.00 98.38 113 ILE A N 1
ATOM 829 C CA . ILE A 1 113 ? -9.014 0.285 -5.427 1.00 98.38 113 ILE A CA 1
ATOM 830 C C . ILE A 1 113 ? -7.674 0.538 -4.747 1.00 98.38 113 ILE A C 1
ATOM 832 O O . ILE A 1 113 ? -7.165 1.656 -4.778 1.00 98.38 113 ILE A O 1
ATOM 836 N N . THR A 1 114 ? -7.089 -0.501 -4.160 1.00 98.69 114 THR A N 1
ATOM 837 C CA . THR A 1 114 ? -5.731 -0.444 -3.615 1.00 98.69 114 THR A CA 1
ATOM 838 C C . THR A 1 114 ? -4.819 -1.412 -4.344 1.00 98.69 114 THR A C 1
ATOM 840 O O . THR A 1 114 ? -5.237 -2.512 -4.729 1.00 98.69 114 THR A O 1
ATOM 843 N N . LYS A 1 115 ? -3.567 -1.000 -4.551 1.00 98.62 115 LYS A N 1
ATOM 844 C CA . LYS A 1 115 ? -2.524 -1.866 -5.108 1.00 98.62 115 LYS A CA 1
ATOM 845 C C . LYS A 1 115 ? -1.342 -1.957 -4.163 1.00 98.62 115 LYS A C 1
ATOM 847 O O . LYS A 1 115 ? -0.946 -0.970 -3.555 1.00 98.62 115 LYS A O 1
ATOM 852 N N . TYR A 1 116 ? -0.783 -3.154 -4.088 1.00 98.69 116 TYR A N 1
ATOM 853 C CA . TYR A 1 116 ? 0.351 -3.504 -3.245 1.00 98.69 116 TYR A CA 1
ATOM 854 C C . TYR A 1 116 ? 1.402 -4.144 -4.148 1.00 98.69 116 TYR A C 1
ATOM 856 O O . TYR A 1 116 ? 1.159 -5.241 -4.650 1.00 98.69 116 TYR A O 1
ATOM 864 N N . ALA A 1 117 ? 2.516 -3.462 -4.401 1.00 98.38 117 ALA A N 1
ATOM 865 C CA . ALA A 1 117 ? 3.560 -3.891 -5.333 1.00 98.38 117 ALA A CA 1
ATOM 866 C C . ALA A 1 117 ? 4.861 -4.302 -4.619 1.00 98.38 117 ALA A C 1
ATOM 868 O O . ALA A 1 117 ? 4.964 -4.220 -3.395 1.00 98.38 117 ALA A O 1
ATOM 869 N N . HIS A 1 118 ? 5.826 -4.821 -5.386 1.00 98.00 118 HIS A N 1
ATOM 870 C CA . HIS A 1 118 ? 7.108 -5.359 -4.898 1.00 98.00 118 HIS A CA 1
ATOM 871 C C . HIS A 1 118 ? 6.970 -6.497 -3.878 1.00 98.00 118 HIS A C 1
ATOM 873 O O . HIS A 1 118 ? 7.895 -6.805 -3.124 1.00 98.00 118 HIS A O 1
ATOM 879 N N . LEU A 1 119 ? 5.825 -7.188 -3.879 1.00 98.44 119 LEU A N 1
ATOM 880 C CA . LEU A 1 119 ? 5.510 -8.220 -2.895 1.00 98.44 119 LEU A CA 1
ATOM 881 C C . LEU A 1 119 ? 6.421 -9.448 -3.032 1.00 98.44 119 LEU A C 1
ATOM 883 O O . LEU A 1 119 ? 6.855 -9.820 -4.128 1.00 98.44 119 LEU A O 1
ATOM 887 N N . GLY A 1 120 ? 6.681 -10.110 -1.907 1.00 97.38 120 GLY A N 1
ATOM 888 C CA . GLY A 1 120 ? 7.374 -11.398 -1.863 1.00 97.38 120 GLY A CA 1
ATOM 889 C C . GLY A 1 120 ? 6.367 -12.531 -1.997 1.00 97.38 120 GLY A C 1
ATOM 890 O O . GLY A 1 120 ? 6.326 -13.224 -3.012 1.00 97.38 120 GLY A O 1
ATOM 891 N N . ASP A 1 121 ? 5.484 -12.628 -1.002 1.00 96.62 121 ASP A N 1
ATOM 892 C CA . ASP A 1 121 ? 4.422 -13.629 -0.942 1.00 96.62 121 ASP A CA 1
ATOM 893 C C . ASP A 1 121 ? 3.046 -12.971 -0.995 1.00 96.62 121 ASP A C 1
ATOM 895 O O . ASP A 1 121 ? 2.782 -11.994 -0.295 1.00 96.62 121 A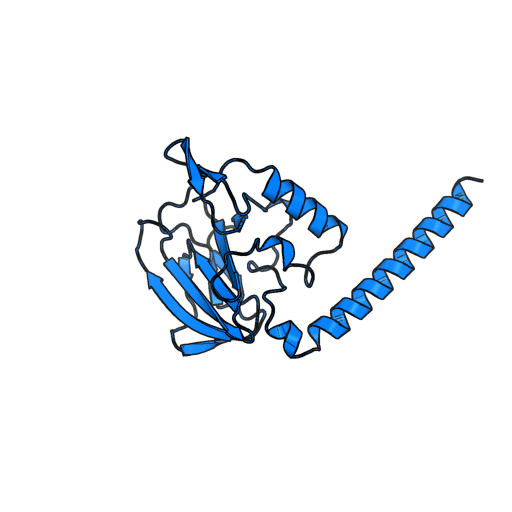SP A O 1
ATOM 899 N N . ILE A 1 122 ? 2.136 -13.555 -1.771 1.00 98.25 122 ILE A N 1
ATOM 900 C CA . ILE A 1 122 ? 0.718 -13.181 -1.789 1.00 98.25 122 ILE A CA 1
ATOM 901 C C . ILE A 1 122 ? -0.059 -14.327 -1.147 1.00 98.25 122 ILE A C 1
ATOM 903 O O . ILE A 1 122 ? 0.005 -15.462 -1.617 1.00 98.25 122 ILE A O 1
ATOM 907 N N . LEU A 1 123 ? -0.766 -14.028 -0.057 1.00 98.50 123 LEU A N 1
ATOM 908 C CA . LEU A 1 123 ? -1.398 -15.007 0.838 1.00 98.50 123 LEU A CA 1
ATOM 909 C C . LEU A 1 123 ? -2.899 -15.185 0.562 1.00 98.50 123 LEU A C 1
ATOM 911 O O . LEU A 1 123 ? -3.592 -15.914 1.269 1.00 98.50 123 LEU A O 1
ATOM 915 N N . VAL A 1 124 ? -3.401 -14.503 -0.464 1.00 98.50 124 VAL A N 1
ATOM 916 C CA . VAL A 1 124 ? -4.799 -14.510 -0.898 1.00 98.50 124 VAL A CA 1
ATOM 917 C C . VAL A 1 124 ? -4.897 -14.876 -2.376 1.00 98.50 124 VAL A C 1
ATOM 919 O O . VAL A 1 124 ? -3.904 -14.870 -3.103 1.00 98.50 124 VAL A O 1
ATOM 922 N N . ARG A 1 125 ? -6.109 -15.190 -2.838 1.00 98.19 125 ARG A N 1
ATOM 923 C CA . ARG A 1 125 ? -6.394 -15.520 -4.244 1.00 98.19 125 ARG A CA 1
ATOM 924 C C . ARG A 1 125 ? -7.422 -14.576 -4.858 1.00 98.19 125 ARG A C 1
ATOM 926 O O . ARG A 1 125 ? -8.244 -14.005 -4.149 1.00 98.19 125 ARG A O 1
ATOM 933 N N . LYS A 1 126 ? -7.416 -14.461 -6.188 1.00 98.44 126 LYS A N 1
ATOM 934 C CA . LYS A 1 126 ? -8.417 -13.693 -6.945 1.00 98.44 126 LYS A CA 1
ATOM 935 C C . LYS A 1 126 ? -9.845 -14.112 -6.571 1.00 98.44 126 LYS A C 1
ATOM 937 O O . LYS A 1 126 ? -10.126 -15.300 -6.427 1.00 98.44 126 LYS A O 1
ATOM 942 N N . GLY A 1 127 ? -10.723 -13.131 -6.382 1.00 98.50 127 GLY A N 1
ATOM 943 C CA . GLY A 1 127 ? -12.107 -13.308 -5.935 1.00 98.50 127 GLY A CA 1
ATOM 944 C C . GLY A 1 127 ? -12.282 -13.535 -4.429 1.00 98.50 127 GLY A C 1
ATOM 945 O O . GLY A 1 127 ? -13.415 -13.623 -3.963 1.00 98.50 127 GLY A O 1
ATOM 946 N N . GLN A 1 128 ? -11.203 -13.631 -3.644 1.00 98.56 128 GLN A N 1
ATOM 947 C CA . GLN A 1 128 ? -11.306 -13.815 -2.197 1.00 98.56 128 GLN A CA 1
ATOM 948 C C . GLN A 1 128 ? -11.780 -12.523 -1.509 1.00 98.56 128 GLN A C 1
ATOM 950 O O . GLN A 1 128 ? -11.165 -11.474 -1.720 1.00 98.56 128 GLN A O 1
ATOM 955 N N . PRO A 1 129 ? -12.822 -12.571 -0.657 1.00 98.19 129 PRO A N 1
ATOM 956 C CA . PRO A 1 129 ? -13.172 -11.446 0.197 1.00 98.19 129 PRO A CA 1
ATOM 957 C C . PRO A 1 129 ? -12.123 -11.271 1.299 1.00 98.19 129 PRO A C 1
ATOM 959 O O . PRO A 1 129 ? -11.641 -12.243 1.884 1.00 98.19 129 PRO A O 1
ATOM 962 N N . VAL A 1 130 ? -11.794 -10.022 1.602 1.00 97.75 130 VAL A N 1
ATOM 963 C CA . VAL A 1 130 ? -10.840 -9.639 2.645 1.00 97.75 130 VAL A CA 1
ATOM 964 C C . VAL A 1 130 ? -11.463 -8.598 3.563 1.00 97.75 130 VAL A C 1
ATOM 966 O O . VAL A 1 130 ? -12.347 -7.833 3.170 1.00 97.75 130 VAL A O 1
ATOM 969 N N . LYS A 1 131 ? -11.002 -8.592 4.809 1.00 96.44 131 LYS A N 1
ATOM 970 C CA . LYS A 1 131 ? -11.397 -7.614 5.819 1.00 96.44 131 LYS A CA 1
ATOM 971 C C . LYS A 1 131 ? -10.260 -6.641 6.071 1.00 96.44 131 LYS A C 1
ATOM 973 O O . LYS A 1 131 ? -9.100 -7.041 5.986 1.00 96.44 131 LYS A O 1
ATOM 978 N N . GLN A 1 132 ? -10.591 -5.399 6.406 1.00 95.31 132 GLN A N 1
ATOM 979 C CA . GLN A 1 132 ? -9.609 -4.415 6.847 1.00 95.31 132 GLN A CA 1
ATOM 980 C C . GLN A 1 132 ? -8.737 -5.006 7.972 1.00 95.31 132 GLN A C 1
ATOM 982 O O . GLN A 1 132 ? -9.247 -5.627 8.906 1.00 95.31 132 GLN A O 1
ATOM 987 N N . GLY A 1 133 ? -7.419 -4.851 7.857 1.00 96.00 133 GLY A N 1
ATOM 988 C CA . GLY A 1 133 ? -6.426 -5.391 8.787 1.00 96.00 133 GLY A CA 1
ATOM 989 C C . GLY A 1 133 ? -6.078 -6.870 8.582 1.00 96.00 133 GLY A C 1
ATOM 990 O O . GLY A 1 133 ? -5.160 -7.371 9.233 1.00 96.00 133 GLY A O 1
ATOM 991 N N . ALA A 1 134 ? -6.759 -7.591 7.683 1.00 98.12 134 ALA A N 1
ATOM 992 C CA . ALA A 1 134 ? -6.382 -8.962 7.348 1.00 98.12 134 ALA A CA 1
ATOM 993 C C . ALA A 1 134 ? -5.018 -8.976 6.650 1.00 98.12 134 ALA A C 1
ATOM 995 O O . ALA A 1 134 ? -4.785 -8.193 5.733 1.00 98.12 134 ALA A O 1
ATOM 996 N N . ILE A 1 135 ? -4.133 -9.890 7.054 1.00 98.69 135 ILE A N 1
ATOM 997 C CA . ILE A 1 135 ? -2.839 -10.085 6.394 1.00 98.69 135 ILE A CA 1
ATOM 998 C C . ILE A 1 135 ? -3.097 -10.713 5.021 1.00 98.69 135 ILE A C 1
ATOM 1000 O O . ILE A 1 135 ? -3.634 -11.818 4.936 1.00 98.69 135 ILE A O 1
ATOM 1004 N N . VAL A 1 136 ? -2.713 -10.012 3.956 1.00 98.75 136 VAL A N 1
ATOM 1005 C CA . VAL A 1 136 ? -2.979 -10.419 2.566 1.00 98.75 136 VAL A CA 1
ATOM 1006 C C . VAL A 1 136 ? -1.719 -10.757 1.782 1.00 98.75 136 VAL A C 1
ATOM 1008 O O . VAL A 1 136 ? -1.782 -11.499 0.802 1.00 98.75 136 VAL A O 1
ATOM 1011 N N . ALA A 1 137 ? -0.571 -10.239 2.209 1.00 98.62 137 ALA A N 1
ATOM 1012 C CA . ALA A 1 137 ? 0.701 -10.440 1.539 1.00 98.62 137 ALA A CA 1
ATOM 1013 C C . ALA A 1 137 ? 1.875 -10.204 2.499 1.00 98.62 137 ALA A C 1
ATOM 1015 O O . ALA A 1 137 ? 1.696 -9.895 3.683 1.00 98.62 137 ALA A O 1
ATOM 1016 N N . ARG A 1 138 ? 3.089 -10.354 1.976 1.00 98.62 138 ARG A N 1
ATOM 1017 C CA . ARG A 1 138 ? 4.332 -9.984 2.641 1.00 98.62 138 ARG A CA 1
ATOM 1018 C C . ARG A 1 138 ? 5.175 -9.094 1.742 1.00 98.62 138 ARG A C 1
ATOM 1020 O O . ARG A 1 138 ? 5.245 -9.324 0.533 1.00 98.62 138 ARG A O 1
ATOM 1027 N N . VAL A 1 139 ? 5.840 -8.121 2.355 1.00 98.56 139 VAL A N 1
ATOM 1028 C CA . VAL A 1 139 ? 6.810 -7.251 1.684 1.00 98.56 139 VAL A CA 1
ATOM 1029 C C . VAL A 1 139 ? 7.899 -8.107 1.049 1.00 98.56 139 VAL A C 1
ATOM 1031 O O . VAL A 1 139 ? 8.362 -9.084 1.643 1.00 98.56 139 VAL A O 1
ATOM 1034 N N . GLY A 1 140 ? 8.277 -7.761 -0.173 1.00 97.81 140 GLY A N 1
ATOM 1035 C CA . GLY A 1 140 ? 9.333 -8.432 -0.910 1.00 97.81 140 GLY A CA 1
ATOM 1036 C C . GLY A 1 140 ? 10.382 -7.450 -1.396 1.00 97.81 140 GLY A C 1
ATOM 1037 O O . GLY A 1 140 ? 10.636 -6.416 -0.787 1.00 97.81 140 GLY A O 1
ATOM 1038 N N . ASN A 1 141 ? 11.009 -7.837 -2.499 1.00 96.81 141 ASN A N 1
ATOM 1039 C CA . ASN A 1 141 ? 11.881 -6.990 -3.299 1.00 96.81 141 ASN A CA 1
ATOM 1040 C C . ASN A 1 141 ? 11.794 -7.427 -4.773 1.00 96.81 141 ASN A C 1
ATOM 1042 O O . ASN A 1 141 ? 12.807 -7.515 -5.459 1.00 96.81 141 ASN A O 1
ATOM 1046 N N . SER A 1 142 ? 10.597 -7.842 -5.213 1.00 96.81 142 SER A N 1
ATOM 1047 C CA . SER A 1 142 ? 10.364 -8.267 -6.599 1.00 96.81 142 SER A CA 1
ATOM 1048 C C . SER A 1 142 ? 10.267 -7.053 -7.522 1.00 96.81 142 SER A C 1
ATOM 1050 O O . SER A 1 142 ? 10.050 -5.940 -7.055 1.00 96.81 142 SER A O 1
ATOM 1052 N N . GLY A 1 143 ? 10.389 -7.247 -8.833 1.00 94.62 143 GLY A N 1
ATOM 1053 C CA . GLY A 1 143 ? 10.358 -6.143 -9.790 1.00 94.62 143 GLY A CA 1
ATOM 1054 C C . GLY A 1 143 ? 11.631 -5.295 -9.776 1.00 94.62 143 GLY A C 1
ATOM 1055 O O . GLY A 1 143 ? 12.674 -5.711 -9.279 1.00 94.62 143 GLY A O 1
ATOM 1056 N N . LEU A 1 144 ? 11.532 -4.086 -10.325 1.00 93.69 144 LEU A N 1
ATOM 1057 C CA . LEU A 1 144 ? 12.609 -3.099 -10.356 1.00 93.69 144 LEU A CA 1
ATOM 1058 C C . LEU A 1 144 ? 12.636 -2.292 -9.047 1.00 93.69 144 LEU A C 1
ATOM 1060 O O . LEU A 1 144 ? 12.523 -1.079 -9.056 1.00 93.69 144 LEU A O 1
ATOM 1064 N N . SER A 1 145 ? 12.751 -2.989 -7.918 1.00 93.12 145 SER A N 1
ATOM 1065 C CA . SER A 1 145 ? 12.773 -2.384 -6.582 1.00 93.12 145 SER A CA 1
ATOM 1066 C C . SER A 1 145 ? 14.200 -2.021 -6.165 1.00 93.12 145 SER A C 1
ATOM 1068 O O . SER A 1 145 ? 15.101 -2.861 -6.239 1.00 93.12 145 SER A O 1
ATOM 1070 N N . PHE A 1 146 ? 14.424 -0.794 -5.686 1.00 94.38 146 PHE A N 1
ATOM 1071 C CA . PHE A 1 146 ? 15.741 -0.358 -5.201 1.00 94.38 146 PHE A CA 1
ATOM 1072 C C . PHE A 1 146 ? 16.179 -1.067 -3.908 1.00 94.38 146 PHE A C 1
ATOM 1074 O O . PHE A 1 146 ? 17.350 -1.417 -3.752 1.00 94.38 146 PHE A O 1
ATOM 1081 N N . ALA A 1 147 ? 15.248 -1.279 -2.979 1.00 95.38 147 ALA A N 1
ATOM 1082 C CA . ALA A 1 147 ? 15.464 -1.927 -1.685 1.00 95.38 147 ALA A CA 1
ATOM 1083 C C . ALA A 1 147 ? 14.139 -2.519 -1.173 1.00 95.38 147 ALA A C 1
ATOM 1085 O O . ALA A 1 147 ? 13.093 -2.085 -1.645 1.00 95.38 147 ALA A O 1
ATOM 1086 N N . PRO A 1 148 ? 14.128 -3.459 -0.208 1.00 97.69 148 PRO A N 1
ATOM 1087 C CA . PRO A 1 148 ? 12.879 -4.004 0.325 1.00 97.69 148 PRO A CA 1
ATOM 1088 C C . PRO A 1 148 ? 11.923 -2.909 0.823 1.00 97.69 148 PRO A C 1
ATOM 1090 O O . PRO A 1 148 ? 12.239 -2.159 1.750 1.00 97.69 148 PRO A O 1
ATOM 1093 N N . HIS A 1 149 ? 10.764 -2.808 0.176 1.00 98.06 149 HIS A N 1
ATOM 1094 C CA . HIS A 1 149 ? 9.729 -1.825 0.476 1.00 98.06 149 HIS A CA 1
ATOM 1095 C C . HIS A 1 149 ? 8.378 -2.282 -0.091 1.00 98.06 149 HIS A C 1
ATOM 1097 O O . HIS A 1 149 ? 8.294 -3.232 -0.873 1.00 98.06 149 HIS A O 1
ATOM 1103 N N . LEU A 1 150 ? 7.311 -1.609 0.329 1.00 98.50 150 LEU A N 1
ATOM 1104 C CA . LEU A 1 150 ? 5.996 -1.703 -0.289 1.00 98.50 150 LEU A CA 1
ATOM 1105 C C . LEU A 1 150 ? 5.733 -0.424 -1.085 1.00 98.50 150 LEU A C 1
ATOM 1107 O O . LEU A 1 150 ? 5.665 0.646 -0.486 1.00 98.50 150 LEU A O 1
ATOM 1111 N N . HIS A 1 151 ? 5.499 -0.551 -2.388 1.00 98.44 151 HIS A N 1
ATOM 1112 C CA . HIS A 1 151 ? 4.848 0.504 -3.162 1.00 98.44 151 HIS A CA 1
ATOM 1113 C C . HIS A 1 151 ? 3.330 0.322 -3.060 1.00 98.44 151 HIS A C 1
ATOM 1115 O O . HIS A 1 151 ? 2.784 -0.726 -3.438 1.00 98.44 151 HIS A O 1
ATOM 1121 N N . TYR A 1 152 ? 2.652 1.317 -2.494 1.00 98.69 152 TYR A N 1
ATOM 1122 C CA . TYR A 1 152 ? 1.225 1.274 -2.195 1.00 98.69 152 TYR A CA 1
ATOM 1123 C C . TYR A 1 152 ? 0.470 2.363 -2.957 1.00 98.69 152 TYR A C 1
ATOM 1125 O O . TYR A 1 152 ? 0.786 3.543 -2.842 1.00 98.69 152 TYR A O 1
ATOM 1133 N N . GLU A 1 153 ? -0.560 1.977 -3.708 1.00 98.56 153 GLU A N 1
ATOM 1134 C CA . GLU A 1 153 ? -1.410 2.911 -4.454 1.00 98.56 153 GLU A CA 1
ATOM 1135 C C . GLU A 1 153 ? -2.833 2.920 -3.900 1.00 98.56 153 GLU A C 1
ATOM 1137 O O . GLU A 1 153 ? -3.386 1.871 -3.551 1.00 98.56 153 GLU A O 1
ATOM 1142 N N . VAL A 1 154 ? -3.459 4.097 -3.931 1.00 98.38 154 VAL A N 1
ATOM 1143 C CA . VAL A 1 154 ? -4.899 4.271 -3.741 1.00 98.38 154 VAL A CA 1
ATOM 1144 C C . VAL A 1 154 ? -5.468 4.907 -5.001 1.00 98.38 154 VAL A C 1
ATOM 1146 O O . VAL A 1 154 ? -4.990 5.941 -5.460 1.00 98.38 154 VAL A O 1
ATOM 1149 N N . LEU A 1 155 ? -6.510 4.294 -5.551 1.00 98.12 155 LEU A N 1
ATOM 1150 C CA . LEU A 1 155 ? -7.310 4.866 -6.621 1.00 98.12 155 LEU A CA 1
ATOM 1151 C C . LEU A 1 155 ? -8.740 5.053 -6.128 1.00 98.12 155 LEU A C 1
ATOM 1153 O O . LEU A 1 155 ? -9.266 4.199 -5.411 1.00 98.12 155 LEU A O 1
ATOM 1157 N N . HIS A 1 156 ? -9.387 6.131 -6.555 1.00 96.56 156 HIS A N 1
ATOM 1158 C CA . HIS A 1 156 ? -10.803 6.364 -6.295 1.00 96.56 156 HIS A CA 1
ATOM 1159 C C . HIS A 1 156 ? -11.492 6.817 -7.579 1.00 96.56 156 HIS A C 1
ATOM 1161 O O . HIS A 1 156 ? -11.126 7.832 -8.162 1.00 96.56 156 HIS A O 1
ATOM 1167 N N . ASN A 1 157 ? -12.465 6.030 -8.047 1.00 93.88 157 ASN A N 1
ATOM 1168 C CA . ASN A 1 157 ? -13.176 6.249 -9.315 1.00 93.88 157 ASN A CA 1
ATOM 1169 C C . ASN A 1 157 ? -12.258 6.395 -10.548 1.00 93.88 157 ASN A C 1
ATOM 1171 O O . ASN A 1 157 ? -12.641 7.005 -11.540 1.00 93.88 157 ASN A O 1
ATOM 1175 N N . GLY A 1 158 ? -11.072 5.782 -10.502 1.00 93.44 158 GLY A N 1
ATOM 1176 C CA . GLY A 1 158 ? -10.088 5.793 -11.589 1.00 93.44 158 GLY A CA 1
ATOM 1177 C C . GLY A 1 158 ? -8.957 6.807 -11.415 1.00 93.44 158 GLY A C 1
ATOM 1178 O O . GLY A 1 158 ? -7.917 6.636 -12.047 1.00 93.44 158 GLY A O 1
ATOM 1179 N N . ASP A 1 159 ? -9.109 7.782 -10.520 1.00 95.38 159 ASP A N 1
ATOM 1180 C CA . ASP A 1 159 ? -8.081 8.786 -10.249 1.00 95.38 159 ASP A CA 1
ATOM 1181 C C . ASP A 1 159 ? -7.081 8.289 -9.202 1.00 95.38 159 ASP A C 1
ATOM 1183 O O . ASP A 1 159 ? -7.463 7.652 -8.214 1.00 95.38 159 ASP A O 1
ATOM 1187 N N . ILE A 1 160 ? -5.797 8.588 -9.418 1.00 95.88 160 ILE A N 1
ATOM 1188 C CA . ILE A 1 160 ? -4.727 8.322 -8.450 1.00 95.88 160 ILE A CA 1
ATOM 1189 C C . ILE A 1 160 ? -4.861 9.311 -7.298 1.00 95.88 160 ILE A C 1
ATOM 1191 O O . ILE A 1 160 ? -4.926 10.522 -7.507 1.00 95.88 160 ILE A O 1
ATOM 1195 N N . MET A 1 161 ? -4.857 8.777 -6.086 1.00 96.19 161 MET A N 1
ATOM 1196 C CA . MET A 1 161 ? -4.926 9.547 -4.856 1.00 96.19 161 MET A CA 1
ATOM 1197 C C . MET A 1 161 ? -3.611 9.415 -4.096 1.00 96.19 161 MET A C 1
ATOM 1199 O O . MET A 1 161 ? -2.969 8.367 -4.161 1.00 96.19 161 MET A O 1
ATOM 1203 N N . ASP A 1 162 ? -3.224 10.447 -3.346 1.00 95.44 162 ASP A N 1
ATOM 1204 C CA . ASP A 1 162 ? -2.086 10.339 -2.431 1.00 95.44 162 ASP A CA 1
ATOM 1205 C C . ASP A 1 162 ? -2.478 9.456 -1.232 1.00 95.44 162 ASP A C 1
ATOM 1207 O O . ASP A 1 162 ? -3.385 9.829 -0.478 1.00 95.44 162 ASP A O 1
ATOM 1211 N N . PRO A 1 163 ? -1.840 8.285 -1.029 1.00 96.44 163 PRO A N 1
ATOM 1212 C CA . PRO A 1 163 ? -2.189 7.396 0.073 1.00 96.44 163 PRO A CA 1
ATOM 1213 C C . PRO A 1 163 ? -2.046 8.032 1.456 1.00 96.44 163 PRO A C 1
ATOM 1215 O O . PRO A 1 163 ? -2.789 7.658 2.366 1.00 96.44 163 PRO A O 1
ATOM 1218 N N . VAL A 1 164 ? -1.133 9.000 1.622 1.00 93.69 164 VAL A N 1
ATOM 1219 C CA . VAL A 1 164 ? -0.891 9.655 2.916 1.00 93.69 164 VAL A CA 1
ATOM 1220 C C . VAL A 1 164 ? -2.166 10.298 3.452 1.00 93.69 164 VAL A C 1
ATOM 1222 O O . VAL A 1 164 ? -2.415 10.235 4.654 1.00 93.69 164 VAL A O 1
ATOM 1225 N N . ASP A 1 165 ? -3.019 10.837 2.576 1.00 91.06 165 ASP A N 1
ATOM 1226 C CA .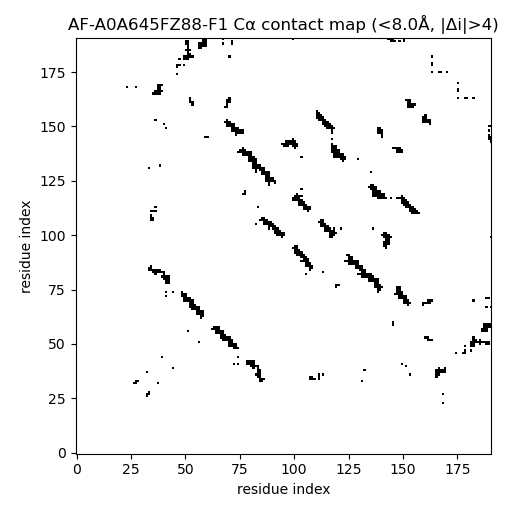 ASP A 1 165 ? -4.257 11.524 2.960 1.00 91.06 165 ASP A CA 1
ATOM 1227 C C . ASP A 1 165 ? -5.327 10.579 3.556 1.00 91.06 165 ASP A C 1
ATOM 1229 O O . ASP A 1 165 ? -6.349 11.043 4.067 1.00 91.06 165 ASP A O 1
ATOM 1233 N N . TYR A 1 166 ? -5.103 9.258 3.545 1.00 90.50 166 TYR A N 1
ATOM 1234 C CA . TYR A 1 166 ? -6.070 8.264 4.018 1.00 90.50 166 TYR A CA 1
ATOM 1235 C C . TYR A 1 166 ? -5.738 7.651 5.384 1.00 90.50 166 TYR A C 1
ATOM 1237 O O . TYR A 1 166 ? -6.647 7.141 6.030 1.00 90.50 166 TYR A O 1
ATOM 1245 N N . PHE A 1 167 ? -4.507 7.730 5.897 1.00 90.12 167 PHE A N 1
ATOM 1246 C CA . PHE A 1 167 ? -4.090 6.989 7.108 1.00 90.12 167 PHE A CA 1
ATOM 1247 C C . PHE A 1 167 ? -4.548 7.585 8.454 1.00 90.12 167 PHE A C 1
ATOM 1249 O O . PHE A 1 167 ? -3.948 7.354 9.506 1.00 90.12 167 PHE A O 1
ATOM 1256 N N . PHE A 1 168 ? -5.646 8.339 8.452 1.00 81.50 168 PHE A N 1
ATOM 1257 C CA . PHE A 1 168 ? -6.190 9.012 9.633 1.00 81.50 168 PHE A CA 1
ATOM 1258 C C . PHE A 1 168 ? -6.692 8.049 10.721 1.00 81.50 168 PHE A C 1
ATOM 1260 O O . PHE A 1 168 ? -6.898 8.475 11.861 1.00 81.50 168 PHE A O 1
ATOM 1267 N N . ALA A 1 169 ? -6.934 6.771 10.397 1.00 81.50 169 ALA A N 1
ATOM 1268 C CA . ALA A 1 169 ? -7.375 5.803 11.393 1.00 81.50 169 ALA A CA 1
ATOM 1269 C C . ALA A 1 169 ? -6.219 5.294 12.260 1.00 81.50 169 ALA A C 1
ATOM 1271 O O . ALA A 1 169 ? -6.478 4.956 13.411 1.00 81.50 169 ALA A O 1
ATOM 1272 N N . ASP A 1 170 ? -4.979 5.281 11.768 1.00 84.56 170 ASP A N 1
ATOM 1273 C CA . ASP A 1 170 ? -3.828 4.755 12.517 1.00 84.56 170 ASP A CA 1
ATOM 1274 C C . ASP A 1 170 ? -2.954 5.855 13.116 1.00 84.56 170 ASP A C 1
ATOM 1276 O O . ASP A 1 170 ? -2.461 5.697 14.228 1.00 84.56 170 ASP A O 1
ATOM 1280 N N . LEU A 1 171 ? -2.817 6.992 12.432 1.00 87.38 171 LEU A N 1
ATOM 1281 C CA . LEU A 1 171 ? -1.874 8.033 12.835 1.00 87.38 171 LEU A CA 1
ATOM 1282 C C . LEU A 1 171 ? -2.491 9.046 13.808 1.00 87.38 171 LEU A C 1
ATOM 1284 O O . LEU A 1 171 ? -3.663 9.436 13.713 1.00 87.38 171 LEU A O 1
ATOM 1288 N N . SER A 1 172 ? -1.693 9.521 14.756 1.00 88.94 172 SER A N 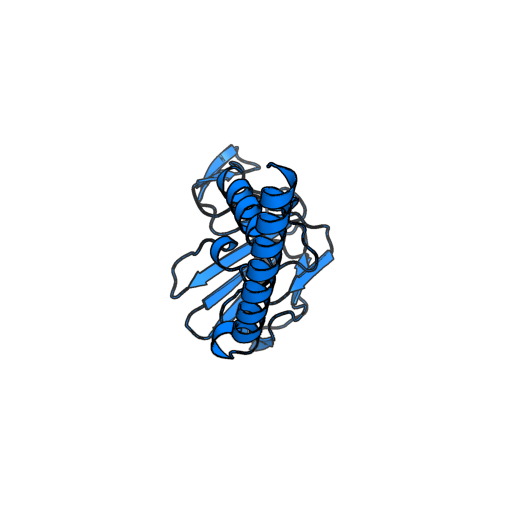1
ATOM 1289 C CA . SER A 1 172 ? -1.949 10.775 15.463 1.00 88.94 172 SER A CA 1
ATOM 1290 C C . SER A 1 172 ? -1.795 11.977 14.512 1.00 88.94 172 SER A C 1
ATOM 1292 O O . SER A 1 172 ? -1.171 11.873 13.454 1.00 88.94 172 SER A O 1
ATOM 1294 N N . PRO A 1 173 ? -2.333 13.160 14.860 1.00 86.81 173 PRO A N 1
ATOM 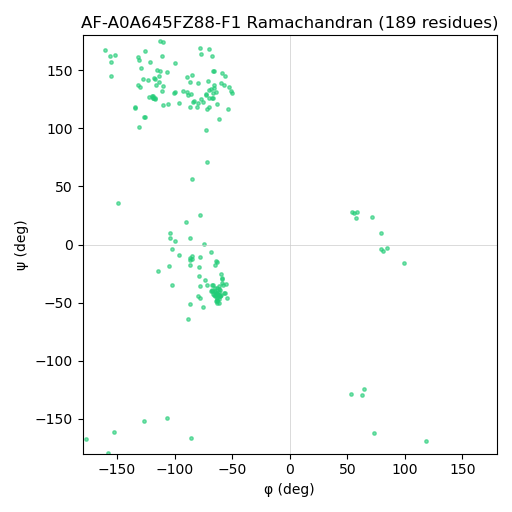1295 C CA . PRO A 1 173 ? -2.148 14.364 14.045 1.00 86.81 173 PRO A CA 1
ATOM 1296 C C . PRO A 1 173 ? -0.682 14.786 13.852 1.00 86.81 173 PRO A C 1
ATOM 1298 O O . PRO A 1 173 ? -0.363 15.494 12.897 1.00 86.81 173 PRO A O 1
ATOM 1301 N N . GLU A 1 174 ? 0.210 14.421 14.773 1.00 91.25 174 GLU A N 1
ATOM 1302 C CA . GLU A 1 174 ? 1.644 14.695 14.658 1.00 91.25 174 GLU A CA 1
ATOM 1303 C C . GLU A 1 174 ? 2.298 13.753 13.651 1.00 91.25 174 GLU A C 1
ATOM 1305 O O . GLU A 1 174 ? 2.845 14.229 12.659 1.00 91.25 174 GLU A O 1
ATOM 1310 N N . GLU A 1 175 ? 2.106 12.448 13.831 1.00 93.50 175 GLU A N 1
ATOM 1311 C CA . GLU A 1 175 ? 2.578 11.401 12.918 1.00 93.50 175 GLU A CA 1
ATOM 1312 C C . GLU A 1 175 ? 2.072 11.607 11.486 1.00 93.50 175 GLU A C 1
ATOM 1314 O O . GLU A 1 175 ? 2.826 11.479 10.527 1.00 93.50 175 GLU A O 1
ATOM 1319 N N . TYR A 1 176 ? 0.805 11.994 11.320 1.00 91.50 176 TYR A N 1
ATOM 1320 C CA . TYR A 1 176 ? 0.242 12.314 10.009 1.00 91.50 176 TYR A CA 1
ATOM 1321 C C . TYR A 1 176 ? 0.980 13.476 9.330 1.00 91.50 176 TYR A C 1
ATOM 1323 O O . TYR A 1 176 ? 1.293 13.419 8.140 1.00 91.50 176 TYR A O 1
ATOM 1331 N N . ARG A 1 177 ? 1.270 14.548 10.080 1.00 92.56 177 ARG A N 1
ATOM 1332 C CA . ARG A 1 177 ? 2.009 15.699 9.543 1.00 92.56 177 ARG A CA 1
ATOM 1333 C C . ARG A 1 177 ? 3.438 15.318 9.195 1.00 92.56 177 ARG A C 1
ATOM 1335 O O . ARG A 1 177 ? 3.918 15.729 8.143 1.00 92.56 177 ARG A O 1
ATOM 1342 N N . GLU A 1 178 ? 4.093 14.546 10.050 1.00 95.31 178 GLU A N 1
ATOM 1343 C CA . GLU A 1 178 ? 5.446 14.058 9.812 1.00 95.31 178 GLU A CA 1
ATOM 1344 C C . GLU A 1 178 ? 5.504 13.180 8.557 1.00 95.31 178 GLU A C 1
ATOM 1346 O O . GLU A 1 178 ? 6.272 13.480 7.643 1.00 95.31 178 GLU A O 1
ATOM 1351 N N . MET A 1 179 ? 4.616 12.188 8.441 1.00 96.25 179 MET A N 1
ATOM 1352 C CA . MET A 1 179 ? 4.499 11.330 7.260 1.00 96.25 179 MET A CA 1
ATOM 1353 C C . MET A 1 179 ? 4.315 12.156 5.986 1.00 96.25 179 MET A C 1
ATOM 1355 O O . MET A 1 179 ? 5.003 11.936 4.990 1.00 96.25 179 MET A O 1
ATOM 1359 N N . LYS A 1 180 ? 3.427 13.156 6.025 1.00 94.94 180 LYS A N 1
ATOM 1360 C CA . LYS A 1 180 ? 3.179 14.048 4.889 1.00 94.94 180 LYS A CA 1
ATOM 1361 C C . LYS A 1 180 ? 4.413 14.862 4.508 1.00 94.94 180 LYS A C 1
ATOM 1363 O O . LYS A 1 180 ? 4.723 14.978 3.325 1.00 94.94 180 LYS A O 1
ATOM 1368 N N . VAL A 1 181 ? 5.155 15.383 5.485 1.00 96.06 181 VAL A N 1
ATOM 1369 C CA . VAL A 1 181 ? 6.414 16.101 5.234 1.00 96.06 181 VAL A CA 1
ATOM 1370 C C . VAL A 1 181 ? 7.463 15.178 4.610 1.00 96.06 181 VAL A C 1
ATOM 1372 O O . VAL A 1 181 ? 8.119 15.577 3.644 1.00 96.06 181 VAL A O 1
ATOM 1375 N N . ILE A 1 182 ? 7.609 13.946 5.100 1.00 96.44 182 ILE A N 1
ATOM 1376 C CA . ILE A 1 182 ? 8.564 12.973 4.552 1.00 96.44 182 ILE A CA 1
ATOM 1377 C C . ILE A 1 182 ? 8.188 12.604 3.109 1.00 96.44 182 ILE A C 1
ATOM 1379 O O . ILE A 1 182 ? 9.031 12.703 2.214 1.00 96.44 182 ILE A O 1
ATOM 1383 N N . ALA A 1 183 ? 6.920 12.276 2.853 1.00 96.19 183 ALA A N 1
ATOM 1384 C CA . ALA A 1 183 ? 6.427 11.889 1.529 1.00 96.19 183 ALA A CA 1
ATOM 1385 C C . ALA A 1 183 ? 6.574 12.994 0.470 1.00 96.19 183 ALA A C 1
ATOM 1387 O O . ALA A 1 183 ? 6.869 12.716 -0.700 1.00 96.19 183 ALA A O 1
ATOM 1388 N N . MET A 1 184 ? 6.392 14.252 0.883 1.00 93.56 184 MET A N 1
ATOM 1389 C CA . MET A 1 184 ? 6.550 15.425 0.021 1.00 93.56 184 MET A CA 1
ATOM 1390 C C . MET A 1 184 ? 8.016 15.809 -0.204 1.00 93.56 184 MET A C 1
ATOM 1392 O O . MET A 1 184 ? 8.359 16.280 -1.285 1.00 93.56 184 MET A O 1
ATOM 1396 N N . SER A 1 185 ? 8.877 15.645 0.804 1.00 93.81 185 SER A N 1
ATOM 1397 C CA . SER A 1 185 ? 10.288 16.052 0.725 1.00 93.81 185 SER A CA 1
ATOM 1398 C C . SER A 1 185 ? 11.200 14.980 0.116 1.00 93.81 185 SER A C 1
ATOM 1400 O O . SER A 1 185 ? 12.292 15.296 -0.362 1.00 93.81 185 SER A O 1
ATOM 1402 N N . SER A 1 186 ? 10.742 13.727 0.064 1.00 92.25 186 SER A N 1
ATOM 1403 C CA . SER A 1 186 ? 11.456 12.609 -0.555 1.00 92.25 186 SER A CA 1
ATOM 1404 C C . SER A 1 186 ? 11.428 12.714 -2.081 1.00 92.25 186 SER A C 1
ATOM 1406 O O . SER A 1 186 ? 10.448 12.355 -2.731 1.00 92.25 186 SER A O 1
ATOM 1408 N N . GLY A 1 187 ? 12.518 13.227 -2.661 1.00 91.50 187 GLY A N 1
ATOM 1409 C CA . GLY A 1 187 ? 12.627 13.498 -4.100 1.00 91.50 187 G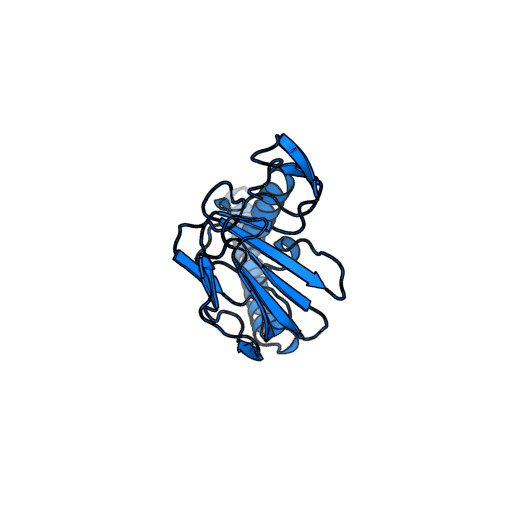LY A CA 1
ATOM 1410 C C . GLY A 1 187 ? 12.900 12.278 -4.990 1.00 91.50 187 GLY A C 1
ATOM 1411 O O . GLY A 1 187 ? 12.649 12.351 -6.193 1.00 91.50 187 GLY A O 1
ATOM 1412 N N . GLN A 1 188 ? 13.401 11.171 -4.435 1.00 95.94 188 GLN A N 1
ATOM 1413 C CA . GLN A 1 188 ? 13.687 9.924 -5.160 1.00 95.94 188 GLN A CA 1
ATOM 1414 C C . GLN A 1 188 ? 12.714 8.824 -4.717 1.00 95.94 188 GLN A C 1
ATOM 1416 O O . GLN A 1 188 ? 12.547 8.638 -3.513 1.00 95.94 188 GLN A O 1
ATOM 1421 N N . SER A 1 189 ? 12.112 8.106 -5.669 1.00 95.56 189 SER A N 1
ATOM 1422 C CA . SER A 1 189 ? 11.313 6.899 -5.405 1.00 95.56 189 SER A CA 1
ATOM 1423 C C . SER A 1 189 ? 12.198 5.676 -5.153 1.00 95.56 189 SER A C 1
ATOM 1425 O O . SER A 1 189 ? 13.420 5.705 -5.365 1.00 95.56 189 SER A O 1
ATOM 1427 N N . LEU A 1 190 ? 11.576 4.599 -4.679 1.00 94.06 190 LEU A N 1
ATOM 1428 C CA . LEU A 1 190 ? 12.153 3.256 -4.609 1.00 94.06 190 LEU A CA 1
ATOM 1429 C C . LEU A 1 190 ? 11.761 2.376 -5.818 1.00 94.06 190 LEU A C 1
ATOM 1431 O O . LEU A 1 190 ? 12.404 1.337 -6.008 1.00 94.06 190 LEU A O 1
ATOM 1435 N N . ASP A 1 191 ? 10.819 2.870 -6.637 1.00 84.06 191 ASP A N 1
ATOM 1436 C CA . ASP A 1 191 ? 10.418 2.420 -7.988 1.00 84.06 191 ASP A CA 1
ATOM 1437 C C . ASP A 1 191 ? 11.236 3.069 -9.110 1.00 84.06 191 ASP A C 1
ATOM 1439 O O . ASP A 1 191 ? 11.256 4.326 -9.162 1.00 84.06 191 ASP A O 1
#

Solvent-accessible surface area (backbone atoms only — not comparable to full-atom values): 9502 Å² total; per-residue (Å²): 126,64,70,65,53,51,54,49,49,53,52,52,49,52,53,49,52,54,52,52,53,53,50,47,52,55,43,69,70,33,74,74,48,39,28,41,56,24,37,66,47,46,71,88,67,57,60,88,35,48,32,16,33,55,41,81,21,28,26,65,86,79,70,41,83,41,83,35,68,22,28,32,34,57,40,59,70,63,39,50,22,28,34,32,22,28,32,31,26,67,41,74,47,78,55,53,71,42,64,59,10,23,31,46,30,34,37,30,52,94,49,28,36,40,38,42,23,15,27,60,46,73,74,65,53,69,71,39,73,48,46,54,70,38,74,39,33,19,24,11,58,26,14,53,44,74,57,46,22,34,42,34,32,30,31,51,76,83,43,78,38,59,46,76,84,33,31,69,72,66,43,53,80,63,52,48,52,50,33,48,51,39,19,70,66,36,56,49,35,55,86

Mean predicted aligned error: 6.05 Å

Radius of gyration: 17.95 Å; Cα contacts (8 Å, |Δi|>4): 459; chains: 1; bounding box: 38×48×50 Å

Organism: NCBI:txid1076179

Nearest PDB structures (foldseek):
  5j1l-assembly2_C  TM=8.765E-01  e=6.197E-13  Helicobacter pylori 26695
  5j1k-assembly1_A  TM=7.943E-01  e=1.945E-12  Helicobacter pylori 26695
  6ue4-assembly1_A  TM=8.043E-01  e=1.831E-12  Vibrio cholerae O1 biovar El Tor str. N16961
  5j1m-assembly2_C  TM=8.435E-01  e=1.505E-11  Helicobacter pylori 26695
  5j1l-assembly1_A  TM=7.351E-01  e=2.587E-11  Helicobacter pylori 26695

Secondary structure (DSSP, 8-state):
-HHHHHHHHHHHHHHHHHHHHHHHHHHHHSTTGGGS--S-SBTT--GGGB---SEEEE-TTT--EEEE-SEEEE--TTPEEE-SSSEEEEEEEE-TTSTT-EEEEEEEGGGEEEEEESEEEE-S-TT-EE-TT-EEEEEB--SS-SSSEEEEEEEETTEEE-GGGGGGGT--HHHHHHHHHHHHH--B---